Protein AF-A0A2G1X603-F1 (afdb_monomer_lite)

Sequence (268 aa):
LFVGMPLGMAVTIRVGLFPIVVVVGFIPFLQTPVWDAIERAADRLNWLTALARWRARFESLARTALSAGASLPRPAPSERLGDLRGSDLAAGLARGRVLFSTVLPYVFLVLILLSSAASVGYAEVPEPADDALDAAEMDQSWQMFAPDPIRTTRWYVAVGTLEDGTQRDVLRDAAVTFDRPARAETTYPTSRWRKYLKNVYGADNENHRSYLANYLCGNWNRTHETAVENVTVYQAYERTNPYNGSVQAANDFELIEYDCSGAFVQNE

pLDDT: mean 81.24, std 15.16, range [37.12, 98.38]

Secondary structure (DSSP, 8-state):
-TTHHHHHHHHHS--TTHHHHHHHHHGGGS-HHHHHHHHHHHHHTTHHHHHHHHHHHHHHHHHHHHHTS---PPPPP--------TTHHHHHHHHHHHIIIIIHHHHHHHHHHHHHHHHTTS-PPPHHHHHHHHHTT------TT-SS---EEEEEEEEEEETTS-EEETTTTB----SPPS-GGGGSSSHHHHHHHHHHTSTT-HHHHHHHHHHHHHHHHHH-SSPEEEEEEEEEEEEE-TTT--EEEEEEEEEEEEETTS------

Radius of gyration: 29.08 Å; chains: 1; bounding box: 54×48×82 Å

Structure (mmCIF, N/CA/C/O backbone):
data_AF-A0A2G1X603-F1
#
_entry.id   AF-A0A2G1X603-F1
#
loop_
_atom_site.group_PDB
_atom_site.id
_atom_site.type_symbol
_atom_site.label_atom_id
_atom_site.label_alt_id
_atom_site.label_comp_id
_atom_site.label_asym_id
_atom_site.label_entity_id
_atom_site.label_seq_id
_atom_site.pdbx_PDB_ins_code
_atom_site.Cartn_x
_atom_site.Cartn_y
_atom_site.Cartn_z
_atom_site.occupancy
_atom_site.B_iso_or_equiv
_atom_site.auth_seq_id
_atom_site.auth_comp_id
_atom_site.auth_asym_id
_atom_site.auth_atom_id
_atom_site.pdbx_PDB_model_num
ATOM 1 N N . LEU A 1 1 ? 11.016 -17.210 -26.498 1.00 57.50 1 LEU A N 1
ATOM 2 C CA . LEU A 1 1 ? 11.449 -16.220 -25.482 1.00 57.50 1 LEU A CA 1
ATOM 3 C C . LEU A 1 1 ? 10.365 -15.187 -25.183 1.00 57.50 1 LEU A C 1
ATOM 5 O O . LEU A 1 1 ? 9.935 -15.121 -24.043 1.00 57.50 1 LEU A O 1
ATOM 9 N N . PHE A 1 2 ? 9.861 -14.481 -26.200 1.00 69.06 2 PHE A N 1
ATOM 10 C CA . PHE A 1 2 ? 8.920 -13.359 -26.063 1.00 69.06 2 PHE A CA 1
ATOM 11 C C . PHE A 1 2 ? 7.632 -13.639 -25.262 1.00 69.06 2 PHE A C 1
ATOM 13 O O . PHE A 1 2 ? 7.298 -12.878 -24.368 1.00 69.06 2 PHE A O 1
ATOM 20 N N . VAL A 1 3 ? 6.949 -14.763 -25.513 1.00 75.50 3 VAL A N 1
ATOM 21 C CA . VAL A 1 3 ? 5.777 -15.193 -24.716 1.00 75.50 3 VAL A CA 1
ATOM 22 C C . VAL A 1 3 ? 6.187 -16.088 -23.539 1.00 75.50 3 VAL A C 1
ATOM 24 O O . VAL A 1 3 ? 5.553 -16.092 -22.489 1.00 75.50 3 VAL A O 1
ATOM 27 N N . GLY A 1 4 ? 7.291 -16.823 -23.691 1.00 79.81 4 GLY A N 1
ATOM 28 C CA . GLY A 1 4 ? 7.768 -17.779 -22.690 1.00 79.81 4 GLY A CA 1
ATOM 29 C C . GLY A 1 4 ? 8.168 -17.131 -21.364 1.00 79.81 4 GLY A C 1
ATOM 30 O O . GLY A 1 4 ? 7.866 -17.692 -20.319 1.00 79.81 4 GLY A O 1
ATOM 31 N N . MET A 1 5 ? 8.795 -15.950 -21.387 1.00 84.94 5 MET A N 1
ATOM 32 C CA . MET A 1 5 ? 9.180 -15.240 -20.161 1.00 84.94 5 MET A CA 1
ATOM 33 C C . MET A 1 5 ? 7.961 -14.691 -19.391 1.00 84.94 5 MET A C 1
ATOM 35 O O . MET A 1 5 ? 7.843 -15.018 -18.209 1.00 84.94 5 MET A O 1
ATOM 39 N N . PRO A 1 6 ? 6.995 -13.987 -20.018 1.00 81.69 6 PRO A N 1
ATOM 40 C CA . PRO A 1 6 ? 5.740 -13.617 -19.358 1.00 81.69 6 PRO A CA 1
ATOM 41 C C . PRO A 1 6 ? 4.935 -14.818 -18.848 1.00 81.69 6 PRO A C 1
ATOM 43 O O . PRO A 1 6 ? 4.418 -14.781 -17.736 1.00 81.69 6 PRO A O 1
ATOM 46 N N . LEU A 1 7 ? 4.846 -15.912 -19.613 1.00 82.31 7 LEU A N 1
ATOM 47 C CA . LEU A 1 7 ? 4.155 -17.120 -19.147 1.00 82.31 7 LEU A CA 1
ATOM 48 C C . LEU A 1 7 ? 4.891 -17.794 -17.984 1.00 82.31 7 LEU A C 1
ATOM 50 O O . LEU A 1 7 ? 4.250 -18.225 -17.032 1.00 82.31 7 LEU A O 1
ATOM 54 N N . GLY A 1 8 ? 6.225 -17.834 -18.018 1.00 84.88 8 GLY A N 1
ATOM 55 C CA . GLY A 1 8 ? 7.037 -18.292 -16.892 1.00 84.88 8 GLY A CA 1
ATOM 56 C C . GLY A 1 8 ? 6.773 -17.454 -15.644 1.00 84.88 8 GLY A C 1
ATOM 57 O O . GLY A 1 8 ? 6.482 -18.008 -14.589 1.00 84.88 8 GLY A O 1
ATOM 58 N N . MET A 1 9 ? 6.761 -16.127 -15.787 1.00 84.31 9 MET A N 1
ATOM 59 C CA . MET A 1 9 ? 6.390 -15.191 -14.725 1.00 84.31 9 MET A CA 1
ATOM 60 C C . MET A 1 9 ? 4.964 -15.426 -14.218 1.00 84.31 9 MET A C 1
ATOM 62 O O . MET A 1 9 ? 4.749 -15.355 -13.017 1.00 84.31 9 MET A O 1
ATOM 66 N N . ALA A 1 10 ? 4.000 -15.745 -15.085 1.00 84.69 10 ALA A N 1
ATOM 67 C CA . ALA A 1 10 ? 2.631 -16.058 -14.669 1.00 84.69 10 ALA A CA 1
ATOM 68 C C . ALA A 1 10 ? 2.551 -17.317 -13.790 1.00 84.69 10 ALA A C 1
ATOM 70 O O . ALA A 1 10 ? 1.698 -17.398 -12.907 1.00 84.69 10 ALA A O 1
ATOM 71 N N . VAL A 1 11 ? 3.434 -18.291 -14.030 1.00 86.25 11 VAL A N 1
ATOM 72 C CA . VAL A 1 11 ? 3.502 -19.541 -13.262 1.00 86.25 11 VAL A CA 1
ATOM 73 C C . VAL A 1 11 ? 4.269 -19.358 -11.950 1.00 86.25 11 VAL A C 1
ATOM 75 O O . VAL A 1 11 ? 3.900 -19.960 -10.945 1.00 86.25 11 VAL A O 1
ATOM 78 N N . THR A 1 12 ? 5.319 -18.534 -11.933 1.00 86.81 12 THR A N 1
ATOM 79 C CA . THR A 1 12 ? 6.225 -18.411 -10.777 1.00 86.81 12 THR A CA 1
ATOM 80 C C . THR A 1 12 ? 5.927 -17.216 -9.874 1.00 86.81 12 THR A C 1
ATOM 82 O O . THR A 1 12 ? 6.196 -17.282 -8.676 1.00 86.81 12 THR A O 1
ATOM 85 N N . ILE A 1 13 ? 5.353 -16.134 -10.407 1.00 83.50 13 ILE A N 1
ATOM 86 C CA . ILE A 1 13 ? 5.086 -14.887 -9.684 1.00 83.50 13 ILE A CA 1
ATOM 87 C C . ILE A 1 13 ? 3.604 -14.523 -9.797 1.00 83.50 13 ILE A C 1
ATOM 89 O O . ILE A 1 13 ? 3.029 -14.378 -10.875 1.00 83.50 13 ILE A O 1
ATOM 93 N N . ARG A 1 14 ? 2.964 -14.289 -8.650 1.00 73.38 14 ARG A N 1
ATOM 94 C CA . ARG A 1 14 ? 1.534 -13.967 -8.579 1.00 73.38 14 ARG A CA 1
ATOM 95 C C . ARG A 1 14 ? 1.266 -12.484 -8.870 1.00 73.38 14 ARG A C 1
ATOM 97 O O . ARG A 1 14 ? 0.887 -11.727 -7.984 1.00 73.38 14 ARG A O 1
ATOM 104 N N . VAL A 1 15 ? 1.449 -12.071 -10.126 1.00 76.19 15 VAL A N 1
ATOM 105 C CA . VAL A 1 15 ? 1.244 -10.674 -10.589 1.00 76.19 15 VAL A CA 1
ATOM 106 C C . VAL A 1 15 ? -0.146 -10.463 -11.218 1.00 76.19 15 VAL A C 1
ATOM 108 O O . VAL A 1 15 ? -0.441 -9.435 -11.824 1.00 76.19 15 VAL A O 1
ATOM 111 N N . GLY A 1 16 ? -1.051 -11.432 -11.051 1.00 81.69 16 GLY A N 1
ATOM 112 C CA . GLY A 1 16 ? -2.422 -11.355 -11.555 1.00 81.69 16 GLY A CA 1
ATOM 113 C C . GLY A 1 16 ? -2.481 -11.386 -13.083 1.00 81.69 16 GLY A C 1
ATOM 114 O O . GLY A 1 16 ? -1.810 -12.194 -13.717 1.00 81.69 16 GLY A O 1
ATOM 115 N N . LEU A 1 17 ? -3.294 -10.510 -13.680 1.00 84.88 17 LEU A N 1
ATOM 116 C CA . LEU A 1 17 ? -3.514 -10.471 -15.132 1.00 84.88 17 LEU A CA 1
ATOM 117 C C . LEU A 1 17 ? -2.349 -9.860 -15.920 1.00 84.88 17 LEU A C 1
ATOM 119 O O . LEU A 1 17 ? -2.340 -9.961 -17.145 1.00 84.88 17 LEU A O 1
ATOM 123 N N . PHE A 1 18 ? -1.375 -9.246 -15.244 1.00 86.75 18 PHE A N 1
ATOM 124 C CA . PHE A 1 18 ? -0.295 -8.505 -15.893 1.00 86.75 18 PHE A CA 1
ATOM 125 C C . PHE A 1 18 ? 0.421 -9.303 -16.998 1.00 86.75 18 PHE A C 1
ATOM 127 O O . PHE A 1 18 ? 0.463 -8.806 -18.123 1.00 86.75 18 PHE A O 1
ATOM 134 N N . PRO A 1 19 ? 0.901 -10.545 -16.779 1.00 86.69 19 PRO A N 1
ATOM 135 C CA . PRO A 1 19 ? 1.635 -11.248 -17.827 1.00 86.69 19 PRO A CA 1
ATOM 136 C C . PRO A 1 19 ? 0.768 -11.588 -19.046 1.00 86.69 19 PRO A C 1
ATOM 138 O O . PRO A 1 19 ? 1.260 -11.589 -20.170 1.00 86.69 19 PRO A O 1
ATOM 141 N N . ILE A 1 20 ? -0.531 -11.831 -18.841 1.00 86.00 20 ILE A N 1
ATOM 142 C CA . ILE A 1 20 ? -1.483 -12.095 -19.929 1.00 86.00 20 ILE A CA 1
ATOM 143 C C . ILE A 1 20 ? -1.696 -10.823 -20.749 1.00 86.00 20 ILE A C 1
ATOM 145 O O . ILE A 1 20 ? -1.634 -10.868 -21.975 1.00 86.00 20 ILE A O 1
ATOM 149 N N . VAL A 1 21 ? -1.908 -9.688 -20.076 1.00 87.75 21 VAL A N 1
ATOM 150 C CA . VAL A 1 21 ? -2.067 -8.382 -20.729 1.00 87.75 21 VAL A CA 1
ATOM 151 C C . VAL A 1 21 ? -0.828 -8.039 -21.551 1.00 87.75 21 VAL A C 1
ATOM 153 O O . VAL A 1 21 ? -0.969 -7.617 -22.693 1.00 87.75 21 VAL A O 1
ATOM 156 N N . VAL A 1 22 ? 0.369 -8.289 -21.015 1.00 88.12 22 VAL A N 1
ATOM 157 C CA . VAL A 1 22 ? 1.637 -8.097 -21.731 1.00 88.12 22 VAL A CA 1
ATOM 158 C C . VAL A 1 22 ? 1.694 -8.963 -22.988 1.00 88.12 22 VAL A C 1
ATOM 160 O O . VAL A 1 22 ? 1.945 -8.443 -24.071 1.00 88.12 22 VAL A O 1
ATOM 163 N N . VAL A 1 23 ? 1.404 -10.265 -22.881 1.00 88.19 23 VAL A N 1
ATOM 164 C CA . VAL A 1 23 ? 1.386 -11.168 -24.045 1.00 88.19 23 VAL A CA 1
ATOM 165 C C . VAL A 1 23 ? 0.405 -10.672 -25.103 1.00 88.19 23 VAL A C 1
ATOM 167 O O . VAL A 1 23 ? 0.787 -10.555 -26.262 1.00 88.19 23 VAL A O 1
ATOM 170 N N . VAL A 1 24 ? -0.829 -10.336 -24.715 1.00 89.00 24 VAL A N 1
ATOM 171 C CA . VAL A 1 24 ? -1.867 -9.864 -25.644 1.00 89.00 24 VAL A CA 1
ATOM 172 C C . VAL A 1 24 ? -1.488 -8.532 -26.286 1.00 89.00 24 VAL A C 1
ATOM 174 O O . VAL A 1 24 ? -1.605 -8.392 -27.500 1.00 89.00 24 VAL A O 1
ATOM 177 N N . GLY A 1 25 ? -0.999 -7.573 -25.499 1.00 86.50 25 GLY A N 1
ATOM 178 C CA . GLY A 1 25 ? -0.571 -6.261 -25.987 1.00 86.50 25 GLY A CA 1
ATOM 179 C C . GLY A 1 25 ? 0.589 -6.345 -26.974 1.00 86.50 25 GLY A C 1
ATOM 180 O O . GLY A 1 25 ? 0.718 -5.495 -27.849 1.00 86.50 25 GLY A O 1
ATOM 181 N N . PHE A 1 26 ? 1.389 -7.405 -26.887 1.00 86.00 26 PHE A N 1
ATOM 182 C CA . PHE A 1 26 ? 2.509 -7.640 -27.780 1.00 86.00 26 PHE A CA 1
ATOM 183 C C . PHE A 1 26 ? 2.178 -8.441 -29.045 1.00 86.00 26 PHE A C 1
ATOM 185 O O . PHE A 1 26 ? 2.963 -8.407 -29.994 1.00 86.00 26 PHE A O 1
ATOM 192 N N . ILE A 1 27 ? 1.031 -9.127 -29.104 1.00 86.19 27 ILE A N 1
ATOM 193 C CA . ILE A 1 27 ? 0.599 -9.873 -30.297 1.00 86.19 27 ILE A CA 1
ATOM 194 C C . ILE A 1 27 ? 0.651 -9.004 -31.571 1.00 86.19 27 ILE A C 1
ATOM 196 O O . ILE A 1 27 ? 1.251 -9.456 -32.545 1.00 86.19 27 ILE A O 1
ATOM 200 N N . PRO A 1 28 ? 0.124 -7.759 -31.599 1.00 85.19 28 PRO A N 1
ATOM 201 C CA . PRO A 1 28 ? 0.147 -6.919 -32.801 1.00 85.19 28 PRO A CA 1
ATOM 202 C C . PRO A 1 28 ? 1.553 -6.572 -33.309 1.00 85.19 28 PRO A C 1
ATOM 204 O O . PRO A 1 28 ? 1.713 -6.249 -34.480 1.00 85.19 28 PRO A O 1
ATOM 207 N N . PHE A 1 29 ? 2.568 -6.646 -32.445 1.00 85.25 29 PHE A N 1
ATOM 208 C CA . PHE A 1 29 ? 3.957 -6.316 -32.775 1.00 85.25 29 PHE A CA 1
ATOM 209 C C . PHE A 1 29 ? 4.754 -7.521 -33.295 1.00 85.25 29 PHE A C 1
ATOM 211 O O . PHE A 1 29 ? 5.943 -7.398 -33.608 1.00 85.25 29 PHE A O 1
ATOM 218 N N . LEU A 1 30 ? 4.122 -8.695 -33.401 1.00 84.12 30 LEU A N 1
ATOM 219 C CA . LEU A 1 30 ? 4.727 -9.851 -34.052 1.00 84.12 30 LEU A CA 1
ATOM 220 C C . LEU A 1 30 ? 4.955 -9.556 -35.542 1.00 84.12 30 LEU A C 1
ATOM 222 O O . LEU A 1 30 ? 4.099 -9.003 -36.227 1.00 84.12 30 LEU A O 1
ATOM 226 N N . GLN A 1 31 ? 6.132 -9.936 -36.038 1.00 86.50 31 GLN A N 1
ATOM 227 C CA . GLN A 1 31 ? 6.552 -9.702 -37.422 1.00 86.50 31 GLN A CA 1
ATOM 228 C C . GLN A 1 31 ? 5.718 -10.532 -38.417 1.00 86.50 31 GLN A C 1
ATOM 230 O O . GLN A 1 31 ? 5.280 -11.636 -38.088 1.00 86.50 31 GLN A O 1
ATOM 235 N N . THR A 1 32 ? 5.576 -10.055 -39.660 1.00 87.31 32 THR A N 1
ATOM 236 C CA . THR A 1 32 ? 4.804 -10.705 -40.744 1.00 87.31 32 THR A CA 1
ATOM 237 C C . THR A 1 32 ? 5.067 -12.210 -40.909 1.00 87.31 32 THR A C 1
ATOM 239 O O . THR A 1 32 ? 4.096 -12.962 -40.951 1.00 87.31 32 THR A O 1
ATOM 242 N N . PRO A 1 33 ? 6.322 -12.715 -40.870 1.00 86.75 33 PRO A N 1
ATOM 243 C CA . PRO A 1 33 ? 6.581 -14.150 -41.034 1.00 86.75 33 PRO A CA 1
ATOM 244 C C . PRO A 1 33 ? 5.921 -15.035 -39.966 1.00 86.75 33 PRO A C 1
ATOM 246 O O . PRO A 1 33 ? 5.640 -16.208 -40.218 1.00 86.75 33 PRO A O 1
ATOM 249 N N . VAL A 1 34 ? 5.692 -14.491 -38.765 1.00 85.50 34 VAL A N 1
ATOM 250 C CA . VAL A 1 34 ? 5.005 -15.194 -37.672 1.00 85.50 34 VAL A CA 1
ATOM 251 C C . VAL A 1 34 ? 3.523 -15.335 -37.998 1.00 85.50 34 VAL A C 1
ATOM 253 O O . VAL A 1 34 ? 2.969 -16.424 -37.857 1.00 85.50 34 VAL A O 1
ATOM 256 N N . TRP A 1 35 ? 2.897 -14.264 -38.483 1.00 86.06 35 TRP A N 1
ATOM 257 C CA . TRP A 1 35 ? 1.500 -14.268 -38.906 1.00 86.06 35 TRP A CA 1
ATOM 258 C C . TRP A 1 35 ? 1.264 -15.205 -40.091 1.00 86.06 35 TRP A C 1
ATOM 260 O O . TRP A 1 35 ? 0.357 -16.031 -40.024 1.00 86.06 35 TRP A O 1
ATOM 270 N N . ASP A 1 36 ? 2.153 -15.194 -41.085 1.00 85.56 36 ASP A N 1
ATOM 271 C CA . ASP A 1 36 ? 2.077 -16.100 -42.237 1.00 85.56 36 ASP A CA 1
ATOM 272 C C . ASP A 1 36 ? 2.206 -17.575 -41.820 1.00 85.56 36 ASP A C 1
ATOM 274 O O . ASP A 1 36 ? 1.640 -18.476 -42.440 1.00 85.56 36 ASP A O 1
ATOM 278 N N . ALA A 1 37 ? 3.010 -17.865 -40.791 1.00 84.94 37 ALA A N 1
ATOM 279 C CA . ALA A 1 37 ? 3.146 -19.215 -40.248 1.00 84.94 37 ALA A CA 1
ATOM 280 C C . ALA A 1 37 ? 1.892 -19.651 -39.477 1.00 84.94 37 ALA A C 1
ATOM 282 O O . ALA A 1 37 ? 1.484 -20.809 -39.586 1.00 84.94 37 ALA A O 1
ATOM 283 N N . ILE A 1 38 ? 1.277 -18.732 -38.727 1.00 83.88 38 ILE A N 1
ATOM 284 C CA . ILE A 1 38 ? 0.013 -18.964 -38.017 1.00 83.88 38 ILE A CA 1
ATOM 285 C C . ILE A 1 38 ? -1.119 -19.216 -39.014 1.00 83.88 38 ILE A C 1
ATOM 287 O O . ILE A 1 38 ? -1.881 -20.156 -38.812 1.00 83.88 38 ILE A O 1
ATOM 291 N N . GLU A 1 39 ? -1.203 -18.443 -40.097 1.00 83.88 39 GLU A N 1
ATOM 292 C CA . GLU A 1 39 ? -2.203 -18.623 -41.155 1.00 83.88 39 GLU A CA 1
ATOM 293 C C . GLU A 1 39 ? -2.080 -20.013 -41.792 1.00 83.88 39 GLU A C 1
ATOM 295 O O . GLU A 1 39 ? -3.026 -20.799 -41.759 1.00 83.88 39 GLU A O 1
ATOM 300 N N . ARG A 1 40 ? -0.862 -20.399 -42.195 1.00 82.50 40 ARG A N 1
ATOM 301 C CA . ARG A 1 40 ? -0.577 -21.741 -42.734 1.00 82.50 40 ARG A CA 1
ATOM 302 C C . ARG A 1 40 ? -0.894 -22.875 -41.756 1.00 82.50 40 ARG A C 1
ATOM 304 O O . ARG A 1 40 ? -1.269 -23.970 -42.177 1.00 82.50 40 ARG A O 1
ATOM 311 N N . ALA A 1 41 ? -0.701 -22.665 -40.456 1.00 81.75 41 ALA A N 1
ATOM 312 C CA . ALA A 1 41 ? -1.065 -23.647 -39.438 1.00 81.75 41 ALA A CA 1
ATOM 313 C C . ALA A 1 41 ? -2.588 -23.710 -39.232 1.00 81.75 41 ALA A C 1
ATOM 315 O O . ALA A 1 41 ? -3.146 -24.801 -39.122 1.00 81.75 41 ALA A O 1
ATOM 316 N N . ALA A 1 42 ? -3.264 -22.561 -39.225 1.00 81.12 42 ALA A N 1
ATOM 317 C CA . ALA A 1 42 ? -4.712 -22.457 -39.096 1.00 81.12 42 ALA A CA 1
ATOM 318 C C . ALA A 1 42 ? -5.445 -23.093 -40.287 1.00 81.12 42 ALA A C 1
ATOM 320 O O . ALA A 1 42 ? -6.455 -23.763 -40.072 1.00 81.12 42 ALA A O 1
ATOM 321 N N . ASP A 1 43 ? -4.906 -22.959 -41.501 1.00 79.38 43 ASP A N 1
ATOM 322 C CA . ASP A 1 43 ? -5.364 -23.665 -42.703 1.00 79.38 43 ASP A CA 1
ATOM 323 C C . ASP A 1 43 ? -5.291 -25.185 -42.528 1.00 79.38 43 ASP A C 1
ATOM 325 O O . ASP A 1 43 ? -6.268 -25.901 -42.745 1.00 79.38 43 ASP A O 1
ATOM 329 N N . ARG A 1 44 ? -4.143 -25.692 -42.060 1.00 76.19 44 ARG A N 1
ATOM 330 C CA . ARG A 1 44 ? -3.925 -27.134 -41.846 1.00 76.19 44 ARG A CA 1
ATOM 331 C C . ARG A 1 44 ? -4.831 -27.729 -40.771 1.00 76.19 44 ARG A C 1
ATOM 333 O O . ARG A 1 44 ? -5.191 -28.898 -40.858 1.00 76.19 44 ARG A O 1
ATOM 340 N N . LEU A 1 45 ? -5.179 -26.941 -39.758 1.00 75.69 45 LEU A N 1
ATOM 341 C CA . LEU A 1 45 ? -6.037 -27.343 -38.638 1.00 75.69 45 LEU A CA 1
ATOM 342 C C . LEU A 1 45 ? -7.522 -26.991 -38.855 1.00 75.69 45 LEU A C 1
ATOM 344 O O . LEU A 1 45 ? -8.330 -27.190 -37.949 1.00 75.69 45 LEU A O 1
ATOM 348 N N . ASN A 1 46 ? -7.901 -26.478 -40.035 1.00 72.00 46 ASN A N 1
ATOM 349 C CA . ASN A 1 46 ? -9.260 -26.025 -40.372 1.00 72.00 46 ASN A CA 1
ATOM 350 C C . ASN A 1 46 ? -9.822 -24.940 -39.418 1.00 72.00 46 ASN A C 1
ATOM 352 O O . ASN A 1 46 ? -11.036 -24.732 -39.297 1.00 72.00 46 ASN A O 1
ATOM 356 N N . TRP A 1 47 ? -8.928 -24.225 -38.729 1.00 67.56 47 TRP A N 1
ATOM 357 C CA . TRP A 1 47 ? -9.236 -23.309 -37.629 1.00 67.56 47 TRP A CA 1
ATOM 358 C C . TRP A 1 47 ? -9.876 -22.003 -38.114 1.00 67.56 47 TRP A C 1
ATOM 360 O O . TRP A 1 47 ? -10.630 -21.359 -37.379 1.00 67.56 47 TRP A O 1
ATOM 370 N N . LEU A 1 48 ? -9.640 -21.647 -39.380 1.00 63.12 48 LEU A N 1
ATOM 371 C CA . LEU A 1 48 ? -10.179 -20.448 -40.020 1.00 63.12 48 LEU A CA 1
ATOM 372 C C . LEU A 1 48 ? -11.711 -20.426 -40.057 1.00 63.12 48 LEU A C 1
ATOM 374 O O . LEU A 1 48 ? -12.311 -19.368 -39.894 1.00 63.12 48 LEU A O 1
ATOM 378 N N . THR A 1 49 ? -12.371 -21.584 -40.163 1.00 65.06 49 THR A N 1
ATOM 379 C CA . THR A 1 49 ? -13.844 -21.665 -40.113 1.00 65.06 49 THR A CA 1
ATOM 380 C C . THR A 1 49 ? -14.404 -21.389 -38.711 1.00 65.06 49 THR A C 1
ATOM 382 O O . THR A 1 49 ? -15.495 -20.836 -38.555 1.00 65.06 49 THR A O 1
ATOM 385 N N . ALA A 1 50 ? -13.671 -21.754 -37.656 1.00 64.81 50 ALA A N 1
ATOM 386 C CA . ALA A 1 50 ? -14.042 -21.455 -36.275 1.00 64.81 50 ALA A CA 1
ATOM 387 C C . ALA A 1 50 ? -13.776 -19.982 -35.931 1.00 64.81 50 ALA A C 1
ATOM 389 O O . ALA A 1 50 ? -14.622 -19.337 -35.308 1.00 64.81 50 ALA A O 1
ATOM 390 N N . LEU A 1 51 ? -12.653 -19.437 -36.406 1.00 67.00 51 LEU A N 1
ATOM 391 C CA . LEU A 1 51 ? -12.305 -18.021 -36.287 1.00 67.00 51 LEU A CA 1
ATOM 392 C C . LEU A 1 51 ? -13.276 -17.120 -37.057 1.00 67.00 51 LEU A C 1
ATOM 394 O O . LEU A 1 51 ? -13.709 -16.112 -36.510 1.00 67.00 51 LEU A O 1
ATOM 398 N N . ALA A 1 52 ? -13.702 -17.503 -38.264 1.00 68.31 52 ALA A N 1
ATOM 399 C CA . ALA A 1 52 ? -14.710 -16.771 -39.033 1.00 68.31 52 ALA A CA 1
ATOM 400 C C . ALA A 1 52 ? -16.055 -16.690 -38.289 1.00 68.31 52 ALA A C 1
ATOM 402 O O . ALA A 1 52 ? -16.672 -15.627 -38.220 1.00 68.31 52 ALA A O 1
ATOM 403 N N . ARG A 1 53 ? -16.477 -17.790 -37.647 1.00 69.94 53 ARG A N 1
ATOM 404 C CA . ARG A 1 53 ? -17.678 -17.812 -36.795 1.00 69.94 53 ARG A CA 1
ATOM 405 C C . ARG A 1 53 ? -17.529 -16.920 -35.563 1.00 69.94 53 ARG A C 1
ATOM 407 O O . ARG A 1 53 ? -18.462 -16.202 -35.214 1.00 69.94 53 ARG A O 1
ATOM 414 N N . TRP A 1 54 ? -16.369 -16.939 -34.909 1.00 67.75 54 TRP A N 1
ATOM 415 C CA . TRP A 1 54 ? -16.090 -16.080 -33.754 1.00 67.75 54 TRP A CA 1
ATOM 416 C C . TRP A 1 54 ? -16.023 -14.597 -34.126 1.00 67.75 54 TRP A C 1
ATOM 418 O O . TRP A 1 54 ? -16.600 -13.765 -33.428 1.00 67.75 54 TRP A O 1
ATOM 428 N N . ARG A 1 55 ? -15.394 -14.271 -35.256 1.00 72.81 55 ARG A N 1
ATOM 429 C CA . ARG A 1 55 ? -15.323 -12.915 -35.799 1.00 72.81 55 ARG A CA 1
ATOM 430 C C . ARG A 1 55 ? -16.710 -12.373 -36.127 1.00 72.81 55 ARG A C 1
ATOM 432 O O . ARG A 1 55 ? -17.031 -11.273 -35.697 1.00 72.81 55 ARG A O 1
ATOM 439 N N . ALA A 1 56 ? -17.566 -13.168 -36.771 1.00 73.25 56 ALA A N 1
ATOM 440 C CA . ALA A 1 56 ? -18.949 -12.777 -37.046 1.00 73.25 56 ALA A CA 1
ATOM 441 C C . ALA A 1 56 ? -19.745 -12.476 -35.759 1.00 73.25 56 ALA A C 1
ATOM 443 O O . ALA A 1 56 ? -20.526 -11.523 -35.718 1.00 73.25 56 ALA A O 1
ATOM 444 N N . ARG A 1 57 ? -19.515 -13.241 -34.679 1.00 73.25 57 ARG A N 1
ATOM 445 C CA . ARG A 1 57 ? -20.135 -12.999 -33.361 1.00 73.25 57 ARG A CA 1
ATOM 446 C C . ARG A 1 57 ? -19.606 -11.732 -32.688 1.00 73.25 57 ARG A C 1
ATOM 448 O O . ARG A 1 57 ? -20.394 -10.971 -32.134 1.00 73.25 57 ARG A O 1
ATOM 455 N N . PHE A 1 58 ? -18.302 -11.476 -32.761 1.00 72.12 58 PHE A N 1
ATOM 456 C CA . PHE A 1 58 ? -17.709 -10.257 -32.212 1.00 72.12 58 PHE A CA 1
ATOM 457 C C . PHE A 1 58 ? -18.089 -9.007 -32.999 1.00 72.12 58 PHE A C 1
ATOM 459 O O . PHE A 1 58 ? -18.401 -7.993 -32.391 1.00 72.12 58 PHE A O 1
ATOM 466 N N . GLU A 1 59 ? -18.129 -9.066 -34.328 1.00 73.88 59 GLU A N 1
ATOM 467 C CA . GLU A 1 59 ? -18.588 -7.955 -35.168 1.00 73.88 59 GLU A CA 1
ATOM 468 C C . GLU A 1 59 ? -20.079 -7.662 -34.962 1.00 73.88 59 GLU A C 1
ATOM 470 O O . GLU A 1 59 ? -20.511 -6.521 -35.110 1.00 73.88 59 GLU A O 1
ATOM 475 N N . SER A 1 60 ? -20.879 -8.674 -34.618 1.00 69.50 60 SER A N 1
ATOM 476 C CA . SER A 1 60 ? -22.259 -8.493 -34.161 1.00 69.50 60 SER A CA 1
ATOM 477 C C . SER A 1 60 ? -22.298 -7.732 -32.832 1.00 69.50 60 SER A C 1
ATOM 479 O O . SER A 1 60 ? -22.945 -6.693 -32.766 1.00 69.50 60 SER A O 1
ATOM 481 N N . LEU A 1 61 ? -21.562 -8.183 -31.812 1.00 65.62 61 LEU A N 1
ATOM 482 C CA . LEU A 1 61 ? -21.531 -7.549 -30.487 1.00 65.62 61 LEU A CA 1
ATOM 483 C C . LEU A 1 61 ? -20.934 -6.135 -30.510 1.00 65.62 61 LEU A C 1
ATOM 485 O O . LEU A 1 61 ? -21.461 -5.231 -29.866 1.00 65.62 61 LEU A O 1
ATOM 489 N N . ALA A 1 62 ? -19.866 -5.927 -31.278 1.00 63.97 62 ALA A N 1
ATOM 490 C CA . ALA A 1 62 ? -19.217 -4.634 -31.441 1.00 63.97 62 ALA A CA 1
ATOM 491 C C . ALA A 1 62 ? -20.118 -3.648 -32.185 1.00 63.97 62 ALA A C 1
ATOM 493 O O . ALA A 1 62 ? -20.166 -2.489 -31.797 1.00 63.97 62 ALA A O 1
ATOM 494 N N . ARG A 1 63 ? -20.878 -4.085 -33.202 1.00 63.19 63 ARG A N 1
ATOM 495 C CA . ARG A 1 63 ? -21.880 -3.227 -33.854 1.00 63.19 63 ARG A CA 1
ATOM 496 C C . ARG A 1 63 ? -22.981 -2.810 -32.886 1.00 63.19 63 ARG A C 1
ATOM 498 O O . ARG A 1 63 ? -23.329 -1.637 -32.893 1.00 63.19 63 ARG A O 1
ATOM 505 N N . THR A 1 64 ? -23.453 -3.711 -32.023 1.00 62.56 64 THR A N 1
ATOM 506 C CA . THR A 1 64 ? -24.451 -3.390 -30.987 1.00 62.56 64 THR A CA 1
ATOM 507 C C . THR A 1 64 ? -23.901 -2.424 -29.927 1.00 62.56 64 THR A C 1
ATOM 509 O O . THR A 1 64 ? -24.597 -1.504 -29.502 1.00 62.56 64 THR A O 1
ATOM 512 N N . ALA A 1 65 ? -22.636 -2.587 -29.524 1.00 57.06 65 ALA A N 1
ATOM 513 C CA . ALA A 1 65 ? -21.975 -1.709 -28.556 1.00 57.06 65 ALA A CA 1
ATOM 514 C C . ALA A 1 65 ? -21.603 -0.335 -29.149 1.00 57.06 65 ALA A C 1
ATOM 516 O O . ALA A 1 65 ? -21.787 0.690 -28.501 1.00 57.06 65 ALA A O 1
ATOM 517 N N . LEU A 1 66 ? -21.136 -0.289 -30.400 1.00 55.91 66 LEU A N 1
ATOM 518 C CA . LEU A 1 66 ? -20.796 0.948 -31.113 1.00 55.91 66 LEU A CA 1
ATOM 519 C C . LEU A 1 66 ? -22.042 1.722 -31.560 1.00 55.91 66 LEU A C 1
ATOM 521 O O . LEU A 1 66 ? -21.994 2.947 -31.607 1.00 55.91 66 LEU A O 1
ATOM 525 N N . SER A 1 67 ? -23.174 1.053 -31.818 1.00 55.72 67 SER A N 1
ATOM 526 C CA . SER A 1 67 ? -24.459 1.738 -32.031 1.00 55.72 67 SER A CA 1
ATOM 527 C C . SER A 1 67 ? -24.981 2.436 -30.773 1.00 55.72 67 SER A C 1
ATOM 529 O O . SER A 1 67 ? -25.766 3.369 -30.893 1.00 55.72 67 SER A O 1
ATOM 531 N N . ALA A 1 68 ? -24.519 2.032 -29.583 1.00 52.19 68 ALA A N 1
ATOM 532 C CA . ALA A 1 68 ? -24.809 2.726 -28.329 1.00 52.19 68 ALA A CA 1
ATOM 533 C C . ALA A 1 68 ? -23.857 3.912 -28.052 1.00 52.19 68 ALA A C 1
ATOM 535 O O . ALA A 1 68 ? -24.099 4.674 -27.123 1.00 52.19 68 ALA A O 1
ATOM 536 N N . GLY A 1 69 ? -22.793 4.090 -28.850 1.00 52.81 69 GLY A N 1
ATOM 537 C CA . GLY A 1 69 ? -21.747 5.101 -28.630 1.00 52.81 69 GLY A CA 1
ATOM 538 C C . GLY A 1 69 ? -21.379 5.932 -29.865 1.00 52.81 69 GLY A C 1
ATOM 539 O O . GLY A 1 69 ? -20.266 6.449 -29.945 1.00 52.81 69 GLY A O 1
ATOM 540 N N . ALA A 1 70 ? -22.263 6.038 -30.860 1.00 44.50 70 ALA A N 1
ATOM 541 C CA . ALA A 1 70 ? -21.949 6.674 -32.138 1.00 44.50 70 ALA A CA 1
ATOM 542 C C . ALA A 1 70 ? -21.926 8.215 -32.064 1.00 44.50 70 ALA A C 1
ATOM 544 O O . ALA A 1 70 ? -22.863 8.885 -32.485 1.00 44.50 70 ALA A O 1
ATOM 545 N N . SER A 1 71 ? -20.803 8.775 -31.610 1.00 46.25 71 SER A N 1
ATOM 546 C CA . SER A 1 71 ? -20.376 10.138 -31.952 1.00 46.25 71 SER A CA 1
ATOM 547 C C . SER A 1 71 ? -18.856 10.285 -31.818 1.00 46.25 71 SER A C 1
ATOM 549 O O . SER A 1 71 ? -18.362 10.907 -30.883 1.00 46.25 71 SER A O 1
ATOM 551 N N . LEU A 1 72 ? -18.097 9.713 -32.758 1.00 43.12 72 LEU A N 1
ATOM 552 C CA . LEU A 1 72 ? -16.695 10.087 -32.974 1.00 43.12 72 LEU A CA 1
ATOM 553 C C . LEU A 1 72 ? -16.452 10.337 -34.472 1.00 43.12 72 LEU A C 1
ATOM 555 O O . LEU A 1 72 ? -16.775 9.463 -35.284 1.00 43.12 72 LEU A O 1
ATOM 559 N N . PRO A 1 73 ? -15.905 11.502 -34.872 1.00 41.03 73 PRO A N 1
ATOM 560 C CA . PRO A 1 73 ? -15.624 11.795 -36.272 1.00 41.03 73 PRO A CA 1
ATOM 561 C C . PRO A 1 73 ? -14.413 10.992 -36.762 1.00 41.03 73 PRO A C 1
ATOM 563 O O . PRO A 1 73 ? -13.377 10.940 -36.100 1.00 41.03 73 PRO A O 1
ATOM 566 N N . ARG A 1 74 ? -14.517 10.402 -37.958 1.00 40.50 74 ARG A N 1
ATOM 567 C CA . ARG A 1 74 ? -13.358 9.881 -38.699 1.00 40.50 74 ARG A CA 1
ATOM 568 C C . ARG A 1 74 ? -12.565 11.055 -39.291 1.00 40.50 74 ARG A C 1
ATOM 570 O O . ARG A 1 74 ? -13.180 11.879 -39.968 1.00 40.50 74 ARG A O 1
ATOM 577 N N . PRO A 1 75 ? -11.231 11.115 -39.137 1.00 37.12 75 PRO A N 1
ATOM 578 C CA . PRO A 1 75 ? -10.425 12.042 -39.913 1.00 37.12 75 PRO A CA 1
ATOM 579 C C . PRO A 1 75 ? -10.355 11.568 -41.371 1.00 37.12 75 PRO A C 1
ATOM 581 O O . PRO A 1 75 ? -10.095 10.395 -41.647 1.00 37.12 75 PRO A O 1
ATOM 584 N N . ALA A 1 76 ? -10.628 12.485 -42.298 1.00 38.3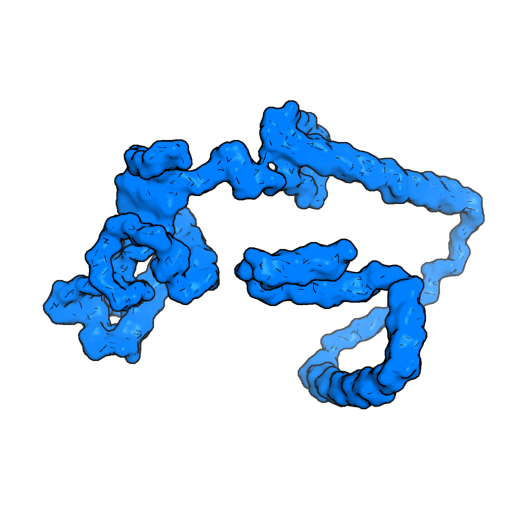4 76 ALA A N 1
ATOM 585 C CA . ALA A 1 76 ? -10.471 12.270 -43.731 1.00 38.34 76 ALA A CA 1
ATOM 586 C C . ALA A 1 76 ? -8.975 12.209 -44.102 1.00 38.34 76 ALA A C 1
ATOM 588 O O . ALA A 1 76 ? -8.173 12.922 -43.494 1.00 38.34 76 ALA A O 1
ATOM 589 N N . PRO A 1 77 ? -8.581 11.393 -45.094 1.00 42.12 77 PRO A N 1
ATOM 590 C CA . PRO A 1 77 ? -7.201 11.345 -45.547 1.00 42.12 77 PRO A CA 1
ATOM 591 C C . PRO A 1 77 ? -6.882 12.631 -46.316 1.00 42.12 77 PRO A C 1
ATOM 593 O O . PRO A 1 77 ? -7.549 12.962 -47.296 1.00 42.12 77 PRO A O 1
ATOM 596 N N . SER A 1 78 ? -5.872 13.374 -45.868 1.00 39.12 78 SER A N 1
ATOM 597 C CA . SER A 1 78 ? -5.365 14.533 -46.593 1.00 39.12 78 SER A CA 1
ATOM 598 C C . SER A 1 78 ? -4.485 14.077 -47.759 1.00 39.12 78 SER A C 1
ATOM 600 O O . SER A 1 78 ? -3.310 13.754 -47.599 1.00 39.12 78 SER A O 1
ATOM 602 N N . GLU A 1 79 ? -5.045 14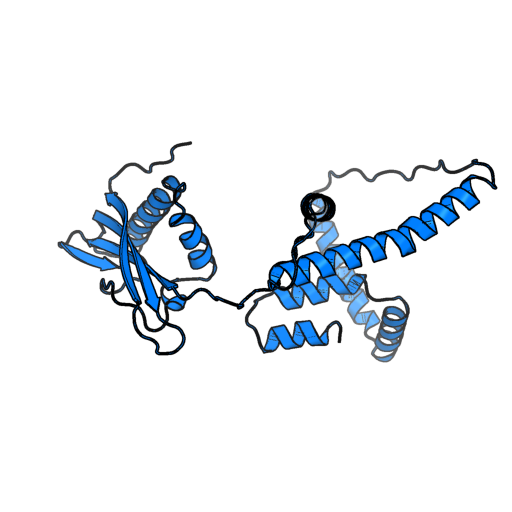.101 -48.967 1.00 42.06 79 GLU A N 1
ATOM 603 C CA . GLU A 1 79 ? -4.263 14.169 -50.201 1.00 42.06 79 GLU A CA 1
ATOM 604 C C . GLU A 1 79 ? -3.560 15.530 -50.268 1.00 42.06 79 GLU A C 1
ATOM 606 O O . GLU A 1 79 ? -4.118 16.491 -50.784 1.00 42.06 79 GLU A O 1
ATOM 611 N N . ARG A 1 80 ? -2.354 15.649 -49.705 1.00 44.84 80 ARG A N 1
ATOM 612 C CA . ARG A 1 80 ? -1.401 16.731 -50.021 1.00 44.84 80 ARG A CA 1
ATOM 613 C C . ARG A 1 80 ? 0.009 16.328 -49.593 1.00 44.84 80 ARG A C 1
ATOM 615 O O . ARG A 1 80 ? 0.522 16.762 -48.571 1.00 44.84 80 ARG A O 1
ATOM 622 N N . LEU A 1 81 ? 0.634 15.489 -50.409 1.00 42.97 81 LEU A N 1
ATOM 623 C CA . LEU A 1 81 ? 2.092 15.351 -50.482 1.00 42.97 81 LEU A CA 1
ATOM 624 C C . LEU A 1 81 ? 2.485 15.086 -51.940 1.00 42.97 81 LEU A C 1
ATOM 626 O O . LEU A 1 81 ? 3.143 14.112 -52.286 1.00 42.97 81 LEU A O 1
ATOM 630 N N . GLY A 1 82 ? 2.004 15.969 -52.811 1.00 47.31 82 GLY A N 1
ATOM 631 C CA . GLY A 1 82 ? 2.549 16.160 -54.142 1.00 47.31 82 GLY A CA 1
ATOM 632 C C . GLY A 1 82 ? 3.412 17.412 -54.111 1.00 47.31 82 GLY A C 1
ATOM 633 O O . GLY A 1 82 ? 2.922 18.476 -53.747 1.00 47.31 82 GLY A O 1
ATOM 634 N N . ASP A 1 83 ? 4.663 17.248 -54.526 1.00 50.34 83 ASP A N 1
ATOM 635 C CA . ASP A 1 83 ? 5.575 18.304 -54.964 1.00 50.34 83 ASP A CA 1
ATOM 636 C C . ASP A 1 83 ? 6.481 18.960 -53.903 1.00 50.34 83 ASP A C 1
ATOM 638 O O . ASP A 1 83 ? 6.300 20.104 -53.495 1.00 50.34 83 ASP A O 1
ATOM 642 N N . LEU A 1 84 ? 7.549 18.246 -53.519 1.00 49.97 84 LEU A N 1
ATOM 643 C CA . LEU A 1 84 ? 8.792 18.883 -53.075 1.00 49.97 84 LEU A CA 1
ATOM 644 C C . LEU A 1 84 ? 10.014 18.190 -53.712 1.00 49.97 84 LEU A C 1
ATOM 646 O O . LEU A 1 84 ? 10.223 16.982 -53.597 1.00 49.97 84 LEU A O 1
ATOM 650 N N . ARG A 1 85 ? 10.824 18.991 -54.412 1.00 50.53 85 ARG A N 1
ATOM 651 C CA . ARG A 1 85 ? 11.998 18.613 -55.215 1.00 50.53 85 ARG A CA 1
ATOM 652 C C . ARG A 1 85 ? 13.088 17.854 -54.423 1.00 50.53 85 ARG A C 1
ATOM 654 O O . ARG A 1 85 ? 13.927 18.448 -53.757 1.00 50.53 85 ARG A O 1
ATOM 661 N N . GLY A 1 86 ? 13.140 16.537 -54.606 1.00 56.03 86 GLY A N 1
ATOM 662 C CA . GLY A 1 86 ? 14.244 15.826 -55.276 1.00 56.03 86 GLY A CA 1
ATOM 663 C C . GLY A 1 86 ? 15.575 15.548 -54.558 1.00 56.03 86 GLY A C 1
ATOM 664 O O . GLY A 1 86 ? 15.918 14.381 -54.397 1.00 56.03 86 GLY A O 1
ATOM 665 N N . SER A 1 87 ? 16.377 16.551 -54.188 1.00 54.19 87 SER A N 1
ATOM 666 C CA . SER A 1 87 ? 17.803 16.318 -53.852 1.00 54.19 87 SER A CA 1
ATOM 667 C C . SER A 1 87 ? 18.213 16.789 -52.456 1.00 54.19 87 SER A C 1
ATOM 669 O O . SER A 1 87 ? 18.860 16.034 -51.728 1.00 54.19 87 SER A O 1
ATOM 671 N N . ASP A 1 88 ? 17.763 17.966 -52.018 1.00 52.66 88 ASP A N 1
ATOM 672 C CA . ASP A 1 88 ? 18.083 18.481 -50.676 1.00 52.66 88 ASP A CA 1
ATOM 673 C C . ASP A 1 88 ? 17.246 17.808 -49.585 1.00 52.66 88 ASP A C 1
ATOM 675 O O . ASP A 1 88 ? 17.739 17.534 -48.489 1.00 52.66 88 ASP A O 1
ATOM 679 N N . LEU A 1 89 ? 16.008 17.428 -49.915 1.00 53.91 89 LEU A N 1
ATOM 680 C CA . LEU A 1 89 ? 15.163 16.603 -49.055 1.00 53.91 89 LEU A CA 1
ATOM 681 C C . LEU A 1 89 ? 15.682 15.176 -48.945 1.00 53.91 89 LEU A C 1
ATOM 683 O O . LEU A 1 89 ? 15.621 14.617 -47.865 1.00 53.91 89 LEU A O 1
ATOM 687 N N . ALA A 1 90 ? 16.243 14.584 -50.001 1.00 53.62 90 ALA A N 1
ATOM 688 C CA . ALA A 1 90 ? 16.800 13.234 -49.926 1.00 53.62 90 ALA A CA 1
ATOM 689 C C . ALA A 1 90 ? 18.073 13.192 -49.062 1.00 53.62 90 ALA A C 1
ATOM 691 O O . ALA A 1 90 ? 18.224 12.294 -48.239 1.00 53.62 90 ALA A O 1
ATOM 692 N N . ALA A 1 91 ? 18.953 14.195 -49.174 1.00 52.44 91 ALA A N 1
ATOM 693 C CA . ALA A 1 91 ? 20.132 14.328 -48.317 1.00 52.44 91 ALA A CA 1
ATOM 694 C C . ALA A 1 91 ? 19.781 14.752 -46.876 1.00 52.44 91 ALA A C 1
ATOM 696 O O . ALA A 1 91 ? 20.471 14.353 -45.935 1.00 52.44 91 ALA A O 1
ATOM 697 N N . GLY A 1 92 ? 18.725 15.551 -46.692 1.00 54.94 92 GLY A N 1
ATOM 698 C CA . GLY A 1 92 ? 18.159 15.917 -45.390 1.00 54.94 92 GLY A CA 1
ATOM 699 C C . GLY A 1 92 ? 17.426 14.757 -44.712 1.00 54.94 92 GLY A C 1
ATOM 700 O O . GLY A 1 92 ? 17.598 14.550 -43.518 1.00 54.94 92 GLY A O 1
ATOM 701 N N . LEU A 1 93 ? 16.705 13.932 -45.473 1.00 54.72 93 LEU A N 1
ATOM 702 C CA . LEU A 1 93 ? 16.066 12.695 -45.021 1.00 54.72 93 LEU A CA 1
ATOM 703 C C . LEU A 1 93 ? 17.092 11.588 -44.788 1.00 54.72 93 LEU A C 1
ATOM 705 O O . LEU A 1 93 ? 16.910 10.808 -43.869 1.00 54.72 93 LEU A O 1
ATOM 709 N N . ALA A 1 94 ? 18.183 11.515 -45.554 1.00 57.69 94 ALA A N 1
ATOM 710 C CA . ALA A 1 94 ? 19.271 10.568 -45.310 1.00 57.69 94 ALA A CA 1
ATOM 711 C C . ALA A 1 94 ? 20.081 10.947 -44.060 1.00 57.69 94 ALA A C 1
ATOM 713 O O . ALA A 1 94 ? 20.364 10.081 -43.235 1.00 57.69 94 ALA A O 1
ATOM 714 N N . ARG A 1 95 ? 20.391 12.240 -43.865 1.00 58.53 95 ARG A N 1
ATOM 715 C CA . ARG A 1 95 ? 20.998 12.743 -42.619 1.00 58.53 95 ARG A CA 1
ATOM 716 C C . ARG A 1 95 ? 20.050 12.616 -41.432 1.00 58.53 95 ARG A C 1
ATOM 718 O O . ARG A 1 95 ? 20.473 12.138 -40.389 1.00 58.53 95 ARG A O 1
ATOM 725 N N . GLY A 1 96 ? 18.775 12.959 -41.604 1.00 61.16 96 GLY A N 1
ATOM 726 C CA . GLY A 1 96 ? 17.725 12.766 -40.604 1.00 61.16 96 GLY A CA 1
ATOM 727 C C . GLY A 1 96 ? 17.517 11.291 -40.269 1.00 61.16 96 GLY A C 1
ATOM 728 O O . GLY A 1 96 ? 17.359 10.947 -39.105 1.00 61.16 96 GLY A O 1
ATOM 729 N N . ARG A 1 97 ? 17.633 10.402 -41.260 1.00 69.06 97 ARG A N 1
ATOM 730 C CA . ARG A 1 97 ? 17.594 8.953 -41.068 1.00 69.06 97 ARG A CA 1
ATOM 731 C C . ARG A 1 97 ? 18.791 8.472 -40.268 1.00 69.06 97 ARG A C 1
ATOM 733 O O . ARG A 1 97 ? 18.556 7.765 -39.313 1.00 69.06 97 ARG A O 1
ATOM 740 N N . VAL A 1 98 ? 20.028 8.868 -40.575 1.00 70.50 98 VAL A N 1
ATOM 741 C CA . VAL A 1 98 ? 21.212 8.474 -39.777 1.00 70.50 98 VAL A CA 1
ATOM 742 C C . VAL A 1 98 ? 21.154 9.050 -38.358 1.00 70.50 98 VAL A C 1
ATOM 744 O O . VAL A 1 98 ? 21.467 8.355 -37.392 1.00 70.50 98 VAL A O 1
ATOM 747 N N . LEU A 1 99 ? 20.714 10.300 -38.211 1.00 72.19 99 LEU A N 1
ATOM 748 C CA . LEU A 1 99 ? 20.543 10.930 -36.905 1.00 72.19 99 LEU A CA 1
ATOM 749 C C . LEU A 1 99 ? 19.505 10.168 -36.065 1.00 72.19 99 LEU A C 1
ATOM 751 O O . LEU A 1 99 ? 19.766 9.834 -34.916 1.00 72.19 99 LEU A O 1
ATOM 755 N N . PHE A 1 100 ? 18.361 9.826 -36.658 1.00 71.88 100 PHE A N 1
ATOM 756 C CA . PHE A 1 100 ? 17.249 9.175 -35.969 1.00 71.88 100 PHE A CA 1
ATOM 757 C C . PHE A 1 100 ? 17.415 7.653 -35.817 1.00 71.88 100 PHE A C 1
ATOM 759 O O . PHE A 1 100 ? 16.976 7.084 -34.827 1.00 71.88 100 PHE A O 1
ATOM 766 N N . SER A 1 101 ? 18.054 6.974 -36.773 1.00 77.31 101 SER A N 1
ATOM 767 C CA . SER A 1 101 ? 18.239 5.515 -36.759 1.00 77.31 101 SER A CA 1
ATOM 768 C C . SER A 1 101 ? 19.500 5.069 -36.040 1.00 77.31 101 SER A C 1
ATOM 770 O O . SER A 1 101 ? 19.611 3.896 -35.698 1.00 77.31 101 SER A O 1
ATOM 772 N N . THR A 1 102 ? 20.471 5.966 -35.876 1.00 81.12 102 THR A N 1
ATOM 773 C CA . THR A 1 102 ? 21.795 5.609 -35.370 1.00 81.12 102 THR A CA 1
ATOM 774 C C . THR A 1 102 ? 22.154 6.490 -34.188 1.00 81.12 102 THR A C 1
ATOM 776 O O . THR A 1 102 ? 22.228 5.992 -33.071 1.00 81.12 102 THR A O 1
ATOM 779 N N . VAL A 1 103 ? 22.315 7.801 -34.392 1.00 85.06 103 VAL A N 1
ATOM 780 C CA . VAL A 1 103 ? 22.821 8.698 -33.336 1.00 85.06 103 VAL A CA 1
ATOM 781 C C . VAL A 1 103 ? 21.891 8.717 -32.127 1.00 85.06 103 VAL A C 1
ATOM 783 O O . VAL A 1 103 ? 22.347 8.496 -31.011 1.00 85.06 103 VAL A O 1
ATOM 786 N N . LEU A 1 104 ? 20.593 8.919 -32.349 1.00 84.94 104 LEU A N 1
ATOM 787 C CA . LEU A 1 104 ? 19.607 9.009 -31.279 1.00 84.94 104 LEU A CA 1
ATOM 788 C C . LEU A 1 104 ? 19.541 7.704 -30.454 1.00 84.94 104 LEU A C 1
ATOM 790 O O . LEU A 1 104 ? 19.741 7.787 -29.247 1.00 84.94 104 LEU A O 1
ATOM 794 N N . PRO A 1 105 ? 19.413 6.494 -31.043 1.00 87.88 105 PRO A N 1
ATOM 795 C CA . PRO A 1 105 ? 19.510 5.246 -30.282 1.00 87.88 105 PRO A CA 1
ATOM 796 C C . PRO A 1 105 ? 20.806 5.083 -29.482 1.00 87.88 105 PRO A C 1
ATOM 798 O O . PRO A 1 105 ? 20.755 4.592 -28.358 1.00 87.88 105 PRO A O 1
ATOM 801 N N . TYR A 1 106 ? 21.961 5.489 -30.026 1.00 90.50 106 TYR A N 1
ATOM 802 C CA . TYR A 1 106 ? 23.229 5.411 -29.294 1.00 90.50 106 TYR A CA 1
ATOM 803 C C . TYR A 1 106 ? 23.279 6.383 -28.117 1.00 90.50 106 TYR A C 1
ATOM 805 O O . TYR A 1 106 ? 23.739 5.997 -27.047 1.00 90.50 106 TYR A O 1
ATOM 813 N N . VAL A 1 107 ? 22.782 7.611 -28.283 1.00 88.31 107 VAL A N 1
ATOM 814 C CA . VAL A 1 107 ? 22.671 8.577 -27.181 1.00 88.31 107 VAL A CA 1
ATOM 815 C C . VAL A 1 107 ? 21.763 8.019 -26.088 1.00 88.31 107 VAL A C 1
ATOM 817 O O . VAL A 1 107 ? 22.174 7.966 -24.935 1.00 88.31 107 VAL A O 1
ATOM 820 N N . PHE A 1 108 ? 20.586 7.504 -26.451 1.00 86.50 108 PHE A N 1
ATOM 821 C CA . PHE A 1 108 ? 19.664 6.868 -25.506 1.00 86.50 108 PHE A CA 1
ATOM 822 C C . PHE A 1 108 ? 20.307 5.669 -24.802 1.00 86.50 108 PHE A C 1
ATOM 824 O O . PHE A 1 108 ? 20.161 5.514 -23.595 1.00 86.50 108 PHE A O 1
ATOM 831 N N . LEU A 1 109 ? 21.061 4.839 -25.529 1.00 89.56 109 LEU A N 1
ATOM 832 C CA . LEU A 1 109 ? 21.787 3.715 -24.942 1.00 89.56 109 LEU A CA 1
ATOM 833 C C . LEU A 1 109 ? 22.836 4.190 -23.929 1.00 89.56 109 LEU A C 1
ATOM 835 O O . LEU A 1 109 ? 22.927 3.621 -22.847 1.00 89.56 109 LEU A O 1
ATOM 839 N N . VAL A 1 110 ? 23.611 5.227 -24.256 1.00 90.81 110 VAL A N 1
ATOM 840 C CA . VAL A 1 110 ? 24.605 5.802 -23.337 1.00 90.81 110 VAL A CA 1
ATOM 841 C C . VAL A 1 110 ? 23.925 6.372 -22.094 1.00 90.81 110 VAL A C 1
ATOM 843 O O . VAL A 1 110 ? 24.365 6.067 -20.989 1.00 90.81 110 VAL A O 1
ATOM 846 N N . LEU A 1 111 ? 22.831 7.121 -22.254 1.00 89.25 111 LEU A N 1
ATOM 847 C CA . LEU A 1 111 ? 22.046 7.654 -21.137 1.00 89.25 111 LEU A CA 1
ATOM 848 C C . LEU A 1 111 ? 21.500 6.529 -20.242 1.00 89.25 111 LEU A C 1
ATOM 850 O O . LEU A 1 111 ? 21.671 6.581 -19.027 1.00 89.25 111 LEU A O 1
ATOM 854 N N . ILE A 1 112 ? 20.946 5.457 -20.825 1.00 88.38 112 ILE A N 1
ATOM 855 C CA . ILE A 1 112 ? 20.476 4.282 -20.071 1.00 88.38 112 ILE A CA 1
ATOM 856 C C . ILE A 1 112 ? 21.623 3.627 -19.295 1.00 88.38 112 ILE A C 1
ATOM 858 O O . ILE A 1 112 ? 21.436 3.242 -18.141 1.00 88.38 112 ILE A O 1
ATOM 862 N N . LEU A 1 113 ? 22.804 3.478 -19.905 1.00 89.00 113 LEU A N 1
ATOM 863 C CA . LEU A 1 113 ? 23.963 2.858 -19.258 1.00 89.00 113 LEU A CA 1
ATOM 864 C C . LEU A 1 113 ? 24.518 3.722 -18.120 1.00 89.00 113 LEU A C 1
ATOM 866 O O . LEU A 1 113 ? 24.841 3.177 -17.065 1.00 89.00 113 LEU A O 1
ATOM 870 N N . LEU A 1 114 ? 24.590 5.043 -18.310 1.00 88.12 114 LEU A N 1
ATOM 871 C CA . LEU A 1 114 ? 24.997 5.996 -17.275 1.00 88.12 114 LEU A CA 1
ATOM 872 C C . LEU A 1 114 ? 24.011 5.989 -16.104 1.00 88.12 114 LEU A C 1
ATOM 874 O O . LEU A 1 114 ? 24.427 5.772 -14.969 1.00 88.12 114 LEU A O 1
ATOM 878 N N . SER A 1 115 ? 22.713 6.118 -16.386 1.00 85.94 115 SER A N 1
ATOM 879 C CA . SER A 1 115 ? 21.658 6.079 -15.369 1.00 85.94 115 SER A CA 1
ATOM 880 C C . SER A 1 115 ? 21.645 4.738 -14.621 1.00 85.94 115 SER A C 1
ATOM 882 O O . SER A 1 115 ? 21.588 4.691 -13.394 1.00 85.94 115 SER A O 1
ATOM 884 N N . SER A 1 116 ? 21.824 3.619 -15.334 1.00 85.75 116 SER A N 1
ATOM 885 C CA . SER A 1 116 ? 21.925 2.294 -14.710 1.00 85.75 116 SER A CA 1
ATOM 886 C C . SER A 1 116 ? 23.146 2.177 -13.797 1.00 85.75 116 SER A C 1
ATOM 888 O O . SER A 1 116 ? 23.003 1.688 -12.680 1.00 85.75 116 SER A O 1
ATOM 890 N N . ALA A 1 117 ? 24.328 2.628 -14.234 1.00 85.94 117 ALA A N 1
ATOM 891 C CA . ALA A 1 117 ? 25.549 2.601 -13.427 1.00 85.94 117 ALA A CA 1
ATOM 892 C C . ALA A 1 117 ? 25.440 3.493 -12.180 1.00 85.94 117 ALA A C 1
ATOM 894 O O . ALA A 1 117 ? 25.894 3.097 -11.104 1.00 85.94 117 ALA A O 1
ATOM 895 N N . ALA A 1 118 ? 24.792 4.651 -12.309 1.00 85.62 118 ALA A N 1
ATOM 896 C CA . ALA A 1 118 ? 24.512 5.540 -11.190 1.00 85.62 118 ALA A CA 1
ATOM 897 C C . ALA A 1 118 ? 23.521 4.932 -10.193 1.00 85.62 118 ALA A C 1
ATOM 899 O O . ALA A 1 118 ? 23.761 4.974 -8.989 1.00 85.62 118 ALA A O 1
ATOM 900 N N . SER A 1 119 ? 22.477 4.251 -10.675 1.00 80.62 119 SER A N 1
ATOM 901 C CA . SER A 1 119 ? 21.459 3.619 -9.820 1.00 80.62 119 SER A CA 1
ATOM 902 C C . SER A 1 119 ? 22.005 2.552 -8.861 1.00 80.62 119 SER A C 1
ATOM 904 O O . SER A 1 119 ? 21.375 2.253 -7.850 1.00 80.62 119 SER A O 1
ATOM 906 N N . VAL A 1 120 ? 23.174 1.981 -9.165 1.00 77.69 120 VAL A N 1
ATOM 907 C CA . VAL A 1 120 ? 23.878 0.995 -8.326 1.00 77.69 120 VAL A CA 1
ATOM 908 C C . VAL A 1 120 ? 25.144 1.560 -7.664 1.00 77.69 120 VAL A C 1
ATOM 910 O O . VAL A 1 120 ? 25.885 0.813 -7.030 1.00 77.69 120 VAL A O 1
ATOM 913 N N . GLY A 1 121 ? 25.393 2.867 -7.794 1.00 76.75 121 GLY A N 1
ATOM 914 C CA . GLY A 1 121 ? 26.494 3.572 -7.133 1.00 76.75 121 GLY A CA 1
ATOM 915 C C . GLY A 1 121 ? 27.879 3.373 -7.757 1.00 76.75 121 GLY A C 1
ATOM 916 O O . GLY A 1 121 ? 28.878 3.578 -7.072 1.00 76.75 121 GLY A O 1
ATOM 917 N N . TYR A 1 122 ? 27.975 2.959 -9.027 1.00 82.88 122 TYR A N 1
ATOM 918 C CA . TYR A 1 122 ? 29.266 2.795 -9.715 1.00 82.88 122 TYR A CA 1
ATOM 919 C C . TYR A 1 122 ? 29.777 4.071 -10.398 1.00 82.88 122 TYR A C 1
ATOM 921 O O . TYR A 1 122 ? 30.971 4.158 -10.683 1.00 82.88 122 TYR A O 1
ATOM 929 N N . ALA A 1 123 ? 28.898 5.028 -10.701 1.00 83.31 123 ALA A N 1
ATOM 930 C CA . ALA A 1 123 ? 29.242 6.268 -11.394 1.00 83.31 123 ALA A CA 1
ATOM 931 C C . ALA A 1 123 ? 28.295 7.410 -11.000 1.00 83.31 123 ALA A C 1
ATOM 933 O O . ALA A 1 123 ? 27.206 7.166 -10.491 1.00 83.31 123 ALA A O 1
ATOM 934 N N . GLU A 1 124 ? 28.697 8.646 -11.280 1.00 84.56 124 GLU A N 1
ATOM 935 C CA . GLU A 1 124 ? 27.830 9.826 -11.210 1.00 84.56 124 GLU A CA 1
ATOM 936 C C . GLU A 1 124 ? 27.383 10.208 -12.627 1.00 84.56 124 GLU A C 1
ATOM 938 O O . GLU A 1 124 ? 28.137 10.033 -13.592 1.00 84.56 124 GLU A O 1
ATOM 943 N N . VAL A 1 125 ? 26.154 10.708 -12.764 1.00 85.19 125 VAL A N 1
ATOM 944 C CA . VAL A 1 125 ? 25.641 11.215 -14.041 1.00 85.19 125 VAL A CA 1
ATOM 945 C C . VAL A 1 125 ? 26.041 12.690 -14.172 1.00 85.19 125 VAL A C 1
ATOM 947 O O . VAL A 1 125 ? 25.747 13.472 -13.272 1.00 85.19 125 VAL A O 1
ATOM 950 N N . PRO A 1 126 ? 26.723 13.105 -15.257 1.00 88.88 126 PRO A N 1
ATOM 951 C CA . PRO A 1 126 ? 27.000 14.521 -15.499 1.00 88.88 126 PRO A CA 1
ATOM 952 C C . PRO A 1 126 ? 25.703 15.326 -15.689 1.00 88.88 126 PRO A C 1
ATOM 954 O O . PRO A 1 126 ? 24.813 14.849 -16.387 1.00 88.88 126 PRO A O 1
ATOM 957 N N . GLU A 1 127 ? 25.636 16.565 -15.187 1.00 88.94 127 GLU A N 1
ATOM 958 C CA . GLU A 1 127 ? 24.419 17.414 -15.213 1.00 88.94 127 GLU A CA 1
ATOM 959 C C . GLU A 1 127 ? 23.687 17.457 -16.575 1.00 88.94 127 GLU A C 1
ATOM 961 O O . GLU A 1 127 ? 22.480 17.244 -16.599 1.00 88.94 127 GLU A O 1
ATOM 966 N N . PRO A 1 128 ? 24.356 17.608 -17.743 1.00 88.06 128 PRO A N 1
ATOM 967 C CA . PRO A 1 128 ? 23.637 17.647 -19.022 1.00 88.06 128 PRO A CA 1
ATOM 968 C C . PRO A 1 128 ? 22.979 16.315 -19.408 1.00 88.06 128 PRO A C 1
ATOM 970 O O . PRO A 1 128 ? 22.062 16.288 -20.226 1.00 88.06 128 PRO A O 1
ATOM 973 N N . ALA A 1 129 ? 23.504 15.199 -18.896 1.00 86.25 129 ALA A N 1
ATOM 974 C CA . ALA A 1 129 ? 22.916 13.880 -19.086 1.00 86.25 129 ALA A CA 1
ATOM 975 C C . ALA A 1 129 ? 21.771 13.637 -18.095 1.00 86.25 129 ALA A C 1
ATOM 977 O O . ALA A 1 129 ? 20.812 12.974 -18.473 1.00 86.25 129 ALA A O 1
ATOM 978 N N . ASP A 1 130 ? 21.861 14.198 -16.888 1.00 86.50 130 ASP A N 1
ATOM 979 C CA . ASP A 1 130 ? 20.815 14.165 -15.860 1.00 86.50 130 ASP A CA 1
ATOM 980 C C . ASP A 1 130 ? 19.565 14.921 -16.336 1.00 86.50 130 ASP A C 1
ATOM 982 O O . ASP A 1 130 ? 18.505 14.323 -16.490 1.00 86.50 130 ASP A O 1
ATOM 986 N N . ASP A 1 131 ? 19.728 16.173 -16.784 1.00 88.19 131 ASP A N 1
ATOM 987 C CA . ASP A 1 131 ? 18.646 16.978 -17.373 1.00 88.19 131 ASP A CA 1
ATOM 988 C C . ASP A 1 131 ? 17.967 16.267 -18.561 1.00 88.19 131 ASP A C 1
ATOM 990 O O . ASP A 1 131 ? 16.754 16.359 -18.770 1.00 88.19 131 ASP A O 1
ATOM 994 N N . ALA A 1 132 ? 18.757 15.565 -19.382 1.00 86.81 132 ALA A N 1
ATOM 995 C CA . ALA A 1 132 ? 18.253 14.829 -20.538 1.00 86.81 132 ALA A CA 1
ATOM 996 C C . ALA A 1 132 ? 17.491 13.553 -20.144 1.00 86.81 132 ALA A C 1
ATOM 998 O O . ALA A 1 132 ? 16.544 13.181 -20.841 1.00 86.81 132 ALA A O 1
ATOM 999 N N . LEU A 1 133 ? 17.905 12.880 -19.067 1.00 87.12 133 LEU A N 1
ATOM 1000 C CA . LEU A 1 133 ? 17.207 11.727 -18.502 1.00 87.12 133 LEU A CA 1
ATOM 1001 C C . LEU A 1 133 ? 15.879 12.159 -17.881 1.00 87.12 133 LEU A C 1
ATOM 1003 O O . LEU A 1 133 ? 14.850 11.591 -18.250 1.00 87.12 133 LEU A O 1
ATOM 1007 N N . ASP A 1 134 ? 15.890 13.216 -17.069 1.00 86.31 134 ASP A N 1
ATOM 1008 C CA . ASP A 1 134 ? 14.700 13.790 -16.441 1.00 86.31 134 ASP A CA 1
ATOM 1009 C C . ASP A 1 134 ? 13.675 14.235 -17.494 1.00 86.31 134 ASP A C 1
ATOM 1011 O O . ASP A 1 134 ? 12.507 13.843 -17.456 1.00 86.31 134 ASP A O 1
ATOM 1015 N N . ALA A 1 135 ? 14.110 15.004 -18.499 1.00 87.25 135 ALA A N 1
ATOM 1016 C CA . ALA A 1 135 ? 13.228 15.501 -19.557 1.00 87.25 135 ALA A CA 1
ATOM 1017 C C . ALA A 1 135 ? 12.610 14.380 -20.410 1.00 87.25 135 ALA A C 1
ATOM 1019 O O . ALA A 1 135 ? 11.538 14.562 -20.995 1.00 87.25 135 ALA A O 1
ATOM 1020 N N . ALA A 1 136 ? 13.289 13.237 -20.514 1.00 83.94 136 ALA A N 1
ATOM 1021 C CA . ALA A 1 136 ? 12.803 12.067 -21.235 1.00 83.94 136 ALA A CA 1
ATOM 1022 C C . ALA A 1 136 ? 12.082 11.051 -20.327 1.00 83.94 136 ALA A C 1
ATOM 1024 O O . ALA A 1 136 ? 11.629 10.025 -20.839 1.00 83.94 136 ALA A O 1
ATOM 1025 N N . GLU A 1 137 ? 11.979 11.314 -19.017 1.00 84.00 137 GLU A N 1
ATOM 1026 C CA . GLU A 1 137 ? 11.515 10.370 -17.988 1.00 84.00 137 GLU A CA 1
ATOM 1027 C C . GLU A 1 137 ? 12.249 9.013 -18.066 1.00 84.00 137 GLU A C 1
ATOM 1029 O O . GLU A 1 137 ? 11.654 7.933 -17.991 1.00 84.00 137 GLU A O 1
ATOM 1034 N N . MET A 1 138 ? 13.565 9.063 -18.283 1.00 81.38 138 MET A N 1
ATOM 1035 C CA . MET A 1 138 ? 14.411 7.905 -18.580 1.00 81.38 138 MET A CA 1
ATOM 1036 C C . MET A 1 138 ? 15.292 7.443 -17.422 1.00 81.38 138 MET A C 1
ATOM 1038 O O . MET A 1 138 ? 16.131 6.556 -17.619 1.00 81.38 138 MET A O 1
ATOM 1042 N N . ASP A 1 139 ? 15.092 7.965 -16.219 1.00 80.94 139 ASP A N 1
ATOM 1043 C CA . ASP A 1 139 ? 15.830 7.512 -15.050 1.00 80.94 139 ASP A CA 1
ATOM 1044 C C . ASP A 1 139 ? 15.612 6.036 -14.740 1.00 80.94 139 ASP A C 1
ATOM 1046 O O . ASP A 1 139 ? 14.500 5.508 -14.635 1.00 80.94 139 ASP A O 1
ATOM 1050 N N . GLN A 1 140 ? 16.731 5.337 -14.606 1.00 82.00 140 GLN A N 1
ATOM 1051 C CA . GLN A 1 140 ? 16.779 3.912 -14.372 1.00 82.00 140 GLN A CA 1
ATOM 1052 C C . GLN A 1 140 ? 16.856 3.652 -12.868 1.00 82.00 140 GLN A C 1
ATOM 1054 O O . GLN A 1 140 ? 17.773 4.087 -12.182 1.00 82.00 140 GLN A O 1
ATOM 1059 N N . SER A 1 141 ? 15.911 2.873 -12.343 1.00 73.44 141 SER A N 1
ATOM 1060 C CA . SER A 1 141 ? 15.855 2.498 -10.924 1.00 73.44 141 SER A CA 1
ATOM 1061 C C . SER A 1 141 ? 15.861 0.977 -10.748 1.00 73.44 141 SER A C 1
ATOM 1063 O O . SER A 1 141 ? 14.952 0.374 -10.179 1.00 73.44 141 SER A O 1
ATOM 1065 N N . TRP A 1 142 ? 16.922 0.320 -11.229 1.00 70.56 142 TRP A N 1
ATOM 1066 C CA . TRP A 1 142 ? 17.047 -1.149 -11.204 1.00 70.56 142 TRP A CA 1
ATOM 1067 C C . TRP A 1 142 ? 17.465 -1.740 -9.852 1.00 70.56 142 TRP A C 1
ATOM 1069 O O . TRP A 1 142 ? 17.655 -2.948 -9.722 1.00 70.56 142 TRP A O 1
ATOM 1079 N N . GLN A 1 143 ? 17.554 -0.923 -8.811 1.00 70.69 143 GLN A N 1
ATOM 1080 C CA . GLN A 1 143 ? 17.998 -1.326 -7.480 1.00 70.69 143 GLN A CA 1
ATOM 1081 C C . GLN A 1 143 ? 16.894 -1.981 -6.626 1.00 70.69 143 GLN A C 1
ATOM 1083 O O . GLN A 1 143 ? 16.893 -1.856 -5.408 1.00 70.69 143 GLN A O 1
ATOM 1088 N N . MET A 1 144 ? 15.948 -2.704 -7.245 1.00 66.31 144 MET A N 1
ATOM 1089 C CA . MET A 1 144 ? 14.696 -3.187 -6.627 1.00 66.31 144 MET A CA 1
ATOM 1090 C C . MET A 1 144 ? 14.867 -3.814 -5.226 1.00 66.31 144 MET A C 1
ATOM 1092 O O . MET A 1 144 ? 13.963 -3.709 -4.398 1.00 66.31 144 MET A O 1
ATOM 1096 N N . PHE A 1 145 ? 16.026 -4.430 -4.953 1.00 69.19 145 PHE A N 1
ATOM 1097 C CA . PHE A 1 145 ? 16.389 -5.002 -3.652 1.00 69.19 145 PHE A CA 1
ATOM 1098 C C . PHE A 1 145 ? 17.832 -4.701 -3.207 1.00 69.19 145 PHE A C 1
ATOM 1100 O O . PHE A 1 145 ? 18.357 -5.412 -2.351 1.00 69.19 145 PHE A O 1
ATOM 1107 N N . ALA A 1 146 ? 18.489 -3.701 -3.792 1.00 76.75 146 ALA A N 1
ATOM 1108 C CA . ALA A 1 146 ? 19.903 -3.420 -3.563 1.00 76.75 146 ALA A CA 1
ATOM 1109 C C . ALA A 1 146 ? 20.147 -1.927 -3.282 1.00 76.75 146 ALA A C 1
ATOM 1111 O O . ALA A 1 146 ? 19.305 -1.105 -3.617 1.00 76.75 146 ALA A O 1
ATOM 1112 N N . PRO A 1 147 ? 21.290 -1.576 -2.675 1.00 71.81 147 PRO A N 1
ATOM 1113 C CA . PRO A 1 147 ? 22.035 -2.420 -1.736 1.00 71.81 147 PRO A CA 1
ATOM 1114 C C . PRO A 1 147 ? 21.276 -2.608 -0.405 1.00 71.81 147 PRO A C 1
ATOM 1116 O O . PRO A 1 147 ? 21.457 -3.613 0.281 1.00 71.81 147 PRO A O 1
ATOM 1119 N N . ASP A 1 148 ? 20.380 -1.680 -0.062 1.00 76.81 148 ASP A N 1
ATOM 1120 C CA . ASP A 1 148 ? 19.691 -1.622 1.227 1.00 76.81 148 ASP A CA 1
ATOM 1121 C C . ASP A 1 148 ? 18.169 -1.766 1.056 1.00 76.81 148 ASP A C 1
ATOM 1123 O O . ASP A 1 148 ? 17.439 -0.771 1.050 1.00 76.81 148 ASP A O 1
ATOM 1127 N N . PRO A 1 149 ? 17.646 -3.003 0.932 1.00 82.38 149 PRO A N 1
ATOM 1128 C CA . PRO A 1 149 ? 16.208 -3.223 0.845 1.00 82.38 149 PRO A CA 1
ATOM 1129 C C . PRO A 1 149 ? 15.500 -2.759 2.124 1.00 82.38 149 PRO A C 1
ATOM 1131 O O . PRO A 1 149 ? 16.096 -2.674 3.202 1.00 82.38 149 PRO A O 1
ATOM 1134 N N . ILE A 1 150 ? 14.193 -2.497 2.020 1.00 84.50 150 ILE A N 1
ATOM 1135 C CA . ILE A 1 150 ? 13.373 -2.071 3.160 1.00 84.50 150 ILE A CA 1
ATOM 1136 C C . ILE A 1 150 ? 13.423 -3.137 4.265 1.00 84.50 150 ILE A C 1
ATOM 1138 O O . ILE A 1 150 ? 13.014 -4.279 4.076 1.00 84.50 150 ILE A O 1
ATOM 1142 N N . ARG A 1 151 ? 13.894 -2.724 5.445 1.00 89.69 151 ARG A N 1
ATOM 1143 C CA . ARG A 1 151 ? 14.062 -3.554 6.656 1.00 89.69 151 ARG A CA 1
ATOM 1144 C C . ARG A 1 151 ? 12.954 -3.3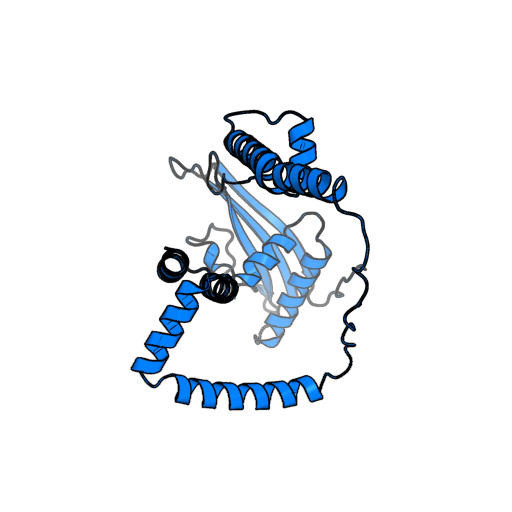60 7.693 1.00 89.69 151 ARG A C 1
ATOM 1146 O O . ARG A 1 151 ? 13.048 -3.865 8.810 1.00 89.69 151 ARG A O 1
ATOM 1153 N N . THR A 1 152 ? 11.936 -2.583 7.341 1.00 92.31 152 THR A N 1
ATOM 1154 C CA . THR A 1 152 ? 10.854 -2.191 8.240 1.00 92.31 152 THR A CA 1
ATOM 1155 C C . THR A 1 152 ? 9.565 -2.890 7.841 1.00 92.31 152 THR A C 1
ATOM 1157 O O . THR A 1 152 ? 9.064 -2.699 6.733 1.00 92.31 152 THR A O 1
ATOM 1160 N N . THR A 1 153 ? 9.007 -3.661 8.767 1.00 93.50 153 THR A N 1
ATOM 1161 C CA . THR A 1 153 ? 7.659 -4.223 8.662 1.00 93.50 153 THR A CA 1
ATOM 1162 C C . THR A 1 153 ? 6.664 -3.216 9.232 1.00 93.50 153 THR A C 1
ATOM 1164 O O . THR A 1 153 ? 6.939 -2.632 10.275 1.00 93.50 153 THR A O 1
ATOM 1167 N N . ARG A 1 154 ? 5.526 -2.994 8.560 1.00 93.38 154 ARG A N 1
ATOM 1168 C CA . ARG A 1 154 ? 4.460 -2.078 9.006 1.00 93.38 154 ARG A CA 1
ATOM 1169 C C . ARG A 1 154 ? 3.090 -2.745 8.917 1.00 93.38 154 ARG A C 1
ATOM 1171 O O . ARG A 1 154 ? 2.805 -3.417 7.920 1.00 93.38 154 ARG A O 1
ATOM 1178 N N . TRP A 1 155 ? 2.243 -2.519 9.913 1.00 95.38 155 TRP A N 1
ATOM 1179 C CA . TRP A 1 155 ? 0.860 -2.998 9.954 1.00 95.38 155 TRP A CA 1
ATOM 1180 C C . TRP A 1 155 ? -0.050 -1.966 10.623 1.00 95.38 155 TRP A C 1
ATOM 1182 O O . TRP A 1 155 ? 0.412 -1.040 11.286 1.00 95.38 155 TRP A O 1
ATOM 1192 N N . TYR A 1 156 ? -1.350 -2.119 10.391 1.00 96.00 156 TYR A N 1
ATOM 1193 C CA . TYR A 1 156 ? -2.386 -1.262 10.956 1.00 96.00 156 TYR A CA 1
ATOM 1194 C C . TYR A 1 156 ? -3.107 -1.990 12.077 1.00 96.00 156 TYR A C 1
ATOM 1196 O O . TYR A 1 156 ? -3.338 -3.198 11.976 1.00 96.00 156 TYR A O 1
ATOM 1204 N N . VAL A 1 157 ? -3.487 -1.231 13.098 1.00 97.25 157 VAL A N 1
ATOM 1205 C CA . VAL A 1 157 ? -4.361 -1.672 14.185 1.00 97.25 157 VAL A CA 1
ATOM 1206 C C . VAL A 1 157 ? -5.458 -0.623 14.308 1.00 97.25 157 VAL A C 1
ATOM 1208 O O . VAL A 1 157 ? -5.158 0.542 14.549 1.00 97.25 157 VAL A O 1
ATOM 1211 N N . ALA A 1 158 ? -6.712 -1.004 14.077 1.00 97.50 158 ALA A N 1
ATOM 1212 C CA . ALA A 1 158 ? -7.850 -0.092 14.186 1.00 97.50 158 ALA A CA 1
ATOM 1213 C C . ALA A 1 158 ? -8.665 -0.458 15.424 1.00 97.50 158 ALA A C 1
ATOM 1215 O O . ALA A 1 158 ? -9.525 -1.331 15.360 1.00 97.50 158 ALA A O 1
ATOM 1216 N N . VAL A 1 159 ? -8.350 0.164 16.554 1.00 98.38 159 VAL A N 1
ATOM 1217 C CA . VAL A 1 159 ? -8.977 -0.119 17.846 1.00 98.38 159 VAL A CA 1
ATOM 1218 C C . VAL A 1 159 ? -10.367 0.501 17.866 1.00 98.38 159 VAL A C 1
ATOM 1220 O O . VAL A 1 159 ? -10.496 1.718 17.911 1.00 98.38 159 VAL A O 1
ATOM 1223 N N . GLY A 1 160 ? -11.403 -0.331 17.814 1.00 98.00 160 GLY A N 1
ATOM 1224 C CA . GLY A 1 160 ? -12.782 0.081 18.036 1.00 98.00 160 GLY A CA 1
ATOM 1225 C C . GLY A 1 160 ? -13.196 -0.178 19.476 1.00 98.00 160 GLY A C 1
ATOM 1226 O O . GLY A 1 160 ? -13.093 -1.314 19.942 1.00 98.00 160 GLY A O 1
ATOM 1227 N N . THR A 1 161 ? -13.675 0.857 20.157 1.00 98.06 161 THR A N 1
ATOM 1228 C CA . THR A 1 161 ? -14.353 0.735 21.452 1.00 98.06 161 THR A CA 1
ATOM 1229 C C . THR A 1 161 ? -15.842 0.536 21.192 1.00 98.06 161 THR A C 1
ATOM 1231 O O . THR A 1 161 ? -16.483 1.384 20.567 1.00 98.06 161 THR A O 1
ATOM 1234 N N . LEU A 1 162 ? -16.360 -0.621 21.596 1.00 96.94 162 LEU A N 1
ATOM 1235 C CA . LEU A 1 162 ? -17.749 -1.020 21.391 1.00 96.94 162 LEU A CA 1
ATOM 1236 C C . LEU A 1 162 ? -18.668 -0.444 22.480 1.00 96.94 162 LEU A C 1
ATOM 1238 O O . LEU A 1 162 ? -18.197 -0.087 23.558 1.00 96.94 162 LEU A O 1
ATOM 1242 N N . GLU A 1 163 ? -19.978 -0.421 22.224 1.00 96.38 163 GLU A N 1
ATOM 1243 C CA . GLU A 1 163 ? -21.011 0.045 23.175 1.00 96.38 163 GLU A CA 1
ATOM 1244 C C . GLU A 1 163 ? -20.994 -0.709 24.520 1.00 96.38 163 GLU A C 1
ATOM 1246 O O . GLU A 1 163 ? -21.382 -0.175 25.558 1.00 96.38 163 GLU A O 1
ATOM 1251 N N . ASP A 1 164 ? -20.532 -1.964 24.530 1.00 94.50 164 ASP A N 1
ATOM 1252 C CA . ASP A 1 164 ? -20.380 -2.771 25.749 1.00 94.50 164 ASP A CA 1
ATOM 1253 C C . ASP A 1 164 ? -19.065 -2.495 26.510 1.00 94.50 164 ASP A C 1
ATOM 1255 O O . ASP A 1 164 ? -18.770 -3.146 27.517 1.00 94.50 164 ASP A O 1
ATOM 1259 N N . GLY A 1 165 ? -18.271 -1.529 26.038 1.00 94.81 165 GLY A N 1
ATOM 1260 C CA . GLY A 1 165 ? -16.973 -1.140 26.582 1.00 94.81 165 GLY A CA 1
ATOM 1261 C C . GLY A 1 165 ? -15.820 -2.067 26.191 1.00 94.81 165 GLY A C 1
ATOM 1262 O O . GLY A 1 165 ? -14.678 -1.819 26.587 1.00 94.81 165 GLY A O 1
ATOM 1263 N N . THR A 1 166 ? -16.073 -3.135 25.430 1.00 96.06 166 THR A N 1
ATOM 1264 C CA . THR A 1 166 ? -15.005 -4.014 24.946 1.00 96.06 166 THR A CA 1
ATOM 1265 C C . THR A 1 166 ? -14.265 -3.387 23.766 1.00 96.06 166 THR A C 1
ATOM 1267 O O . THR A 1 166 ? -14.794 -2.548 23.037 1.00 96.06 166 THR A O 1
ATOM 1270 N N . GLN A 1 167 ? -13.005 -3.784 23.575 1.00 97.50 167 GLN A N 1
ATOM 1271 C CA . GLN A 1 167 ? -12.184 -3.315 22.461 1.00 97.50 167 GLN A CA 1
ATOM 1272 C C . GLN A 1 167 ? -11.916 -4.431 21.460 1.00 97.50 167 GLN A C 1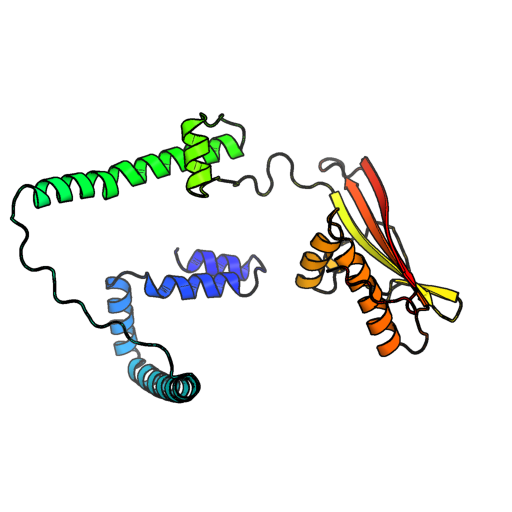
ATOM 1274 O O . GLN A 1 167 ? -11.576 -5.560 21.830 1.00 97.50 167 GLN A O 1
ATOM 1279 N N . ARG A 1 168 ? -12.010 -4.095 20.174 1.00 97.62 168 ARG A N 1
ATOM 1280 C CA . ARG A 1 168 ? -11.746 -5.021 19.071 1.00 97.62 168 ARG A CA 1
ATOM 1281 C C . ARG A 1 168 ? -11.048 -4.311 17.919 1.00 97.62 168 ARG A C 1
ATOM 1283 O O . ARG A 1 168 ? -11.281 -3.134 17.679 1.00 97.62 168 ARG A O 1
ATOM 1290 N N . ASP A 1 169 ? -10.182 -5.016 17.195 1.00 97.19 169 ASP A N 1
ATOM 1291 C CA . ASP A 1 169 ? -9.629 -4.497 15.947 1.00 97.19 169 ASP A CA 1
ATOM 1292 C C . ASP A 1 169 ? -10.714 -4.558 14.865 1.00 97.19 169 ASP A C 1
ATOM 1294 O O . ASP A 1 169 ? -10.999 -5.634 14.337 1.00 97.19 169 ASP A O 1
ATOM 1298 N N . VAL A 1 170 ? -11.325 -3.420 14.538 1.00 96.94 170 VAL A N 1
ATOM 1299 C CA . VAL A 1 170 ? -12.469 -3.343 13.612 1.00 96.94 170 VAL A CA 1
ATOM 1300 C C . VAL A 1 170 ? -12.070 -3.465 12.139 1.00 96.94 170 VAL A C 1
ATOM 1302 O O . VAL A 1 170 ? -12.926 -3.694 11.286 1.00 96.94 170 VAL A O 1
ATOM 1305 N N . LEU A 1 171 ? -10.777 -3.346 11.814 1.00 95.25 171 LEU A N 1
ATOM 1306 C CA . LEU A 1 171 ? -10.269 -3.583 10.459 1.00 95.25 171 LEU A CA 1
ATOM 1307 C C . LEU A 1 171 ? -10.101 -5.084 10.189 1.00 95.25 171 LEU A C 1
ATOM 1309 O O . LEU A 1 171 ? -10.364 -5.544 9.077 1.00 95.25 171 LEU A O 1
ATOM 1313 N N . ARG A 1 172 ? -9.624 -5.834 11.189 1.00 93.56 172 ARG A N 1
ATOM 1314 C CA . ARG A 1 172 ? -9.344 -7.277 11.076 1.00 93.56 172 ARG A CA 1
ATOM 1315 C C . ARG A 1 172 ? -10.422 -8.171 11.678 1.00 93.56 172 ARG A C 1
ATOM 1317 O O . ARG A 1 172 ? -10.349 -9.382 11.490 1.00 93.56 172 ARG A O 1
ATOM 1324 N N . ASP A 1 173 ? -11.367 -7.587 12.405 1.00 94.56 173 ASP A N 1
ATOM 1325 C CA . ASP A 1 173 ? -12.338 -8.294 13.234 1.00 94.56 173 ASP A CA 1
ATOM 1326 C C . ASP A 1 173 ? -11.664 -9.299 14.197 1.00 94.56 173 ASP A C 1
ATOM 1328 O O . ASP A 1 173 ? -12.023 -10.474 14.302 1.00 94.56 173 ASP A O 1
ATOM 1332 N N . ALA A 1 174 ? -10.634 -8.837 14.909 1.00 94.31 174 ALA A N 1
ATOM 1333 C CA . ALA A 1 174 ? -9.786 -9.669 15.769 1.00 94.31 174 ALA A CA 1
ATOM 1334 C C . ALA A 1 174 ? -9.450 -8.975 17.096 1.00 94.31 174 ALA A C 1
ATOM 1336 O O . ALA A 1 174 ? -9.694 -7.784 17.264 1.00 94.31 174 ALA A O 1
ATOM 1337 N N . ALA A 1 175 ? -8.860 -9.706 18.046 1.00 96.19 175 ALA A N 1
ATOM 1338 C CA . ALA A 1 175 ? -8.354 -9.102 19.277 1.00 96.19 175 ALA A CA 1
ATOM 1339 C C . ALA A 1 175 ? -7.322 -8.000 18.972 1.00 96.19 175 ALA A C 1
ATOM 1341 O O . ALA A 1 175 ? -6.492 -8.142 18.067 1.00 96.19 175 ALA A O 1
ATOM 1342 N N . VAL A 1 176 ? -7.373 -6.913 19.744 1.00 97.06 176 VAL A N 1
ATOM 1343 C CA . VAL A 1 176 ? -6.416 -5.809 19.629 1.00 97.06 176 VAL A CA 1
ATOM 1344 C C . VAL A 1 176 ? -5.039 -6.299 20.066 1.00 97.06 176 VAL A C 1
ATOM 1346 O O . VAL A 1 176 ? -4.860 -6.806 21.170 1.00 97.06 176 VAL A O 1
ATOM 1349 N N . THR A 1 177 ? -4.058 -6.154 19.183 1.00 95.62 177 THR A N 1
ATOM 1350 C CA . THR A 1 177 ? -2.649 -6.416 19.479 1.00 95.62 177 THR A CA 1
ATOM 1351 C C . THR A 1 177 ? -1.787 -5.522 18.604 1.00 95.62 177 THR A C 1
ATOM 1353 O O . THR A 1 177 ? -2.047 -5.372 17.404 1.00 95.62 177 THR A O 1
ATOM 1356 N N . PHE A 1 178 ? -0.764 -4.951 19.230 1.00 95.62 178 PHE A N 1
ATOM 1357 C CA . PHE A 1 178 ? 0.285 -4.167 18.591 1.00 95.62 178 PHE A CA 1
ATOM 1358 C C . PHE A 1 178 ? 1.541 -4.997 18.340 1.00 95.62 178 PHE A C 1
ATOM 1360 O O . PHE A 1 178 ? 2.512 -4.466 17.820 1.00 95.62 178 PHE A O 1
ATOM 1367 N N . ASP A 1 179 ? 1.539 -6.289 18.668 1.00 94.25 179 ASP A N 1
ATOM 1368 C CA . ASP A 1 179 ? 2.681 -7.156 18.408 1.00 94.25 179 ASP A CA 1
ATOM 1369 C C . ASP A 1 179 ? 2.872 -7.356 16.905 1.00 94.25 179 ASP A C 1
ATOM 1371 O O . ASP A 1 179 ? 1.912 -7.400 16.123 1.00 94.25 179 ASP A O 1
ATOM 1375 N N . ARG A 1 180 ? 4.131 -7.528 16.488 1.00 93.62 180 ARG A N 1
ATOM 1376 C CA . ARG A 1 180 ? 4.440 -7.788 15.085 1.00 93.62 180 ARG A CA 1
ATOM 1377 C C . ARG A 1 180 ? 3.736 -9.071 14.619 1.00 93.62 180 ARG A C 1
ATOM 1379 O O . ARG A 1 180 ? 4.023 -10.155 15.133 1.00 93.62 180 ARG A O 1
ATOM 1386 N N . PRO A 1 181 ? 2.889 -9.005 13.576 1.00 93.06 181 PRO A N 1
ATOM 1387 C CA . PRO A 1 181 ? 2.290 -10.199 13.002 1.00 93.06 181 PRO A CA 1
ATOM 1388 C C . PRO A 1 181 ? 3.370 -11.057 12.336 1.00 93.06 181 PRO A C 1
ATOM 1390 O O . PRO A 1 181 ? 4.249 -10.540 11.643 1.00 93.06 181 PRO A O 1
ATOM 1393 N N . ALA A 1 182 ? 3.244 -12.384 12.440 1.00 92.50 182 ALA A N 1
ATOM 1394 C CA . ALA A 1 182 ? 4.142 -13.318 11.750 1.00 92.50 182 ALA A CA 1
ATOM 1395 C C . ALA A 1 182 ? 4.204 -13.057 10.231 1.00 92.50 182 ALA A C 1
ATOM 1397 O O . ALA A 1 182 ? 5.231 -13.276 9.593 1.00 92.50 182 ALA A O 1
ATOM 1398 N N . ARG A 1 183 ? 3.088 -12.583 9.659 1.00 91.50 183 ARG A N 1
ATOM 1399 C CA . ARG A 1 183 ? 2.906 -12.290 8.234 1.00 91.50 183 ARG A CA 1
ATOM 1400 C C . ARG A 1 183 ? 2.109 -11.003 8.038 1.00 91.50 183 ARG A C 1
ATOM 1402 O O . ARG A 1 183 ? 0.877 -11.022 7.962 1.00 91.50 183 ARG A O 1
ATOM 1409 N N . ALA A 1 184 ? 2.811 -9.874 7.971 1.00 91.56 184 ALA A N 1
ATOM 1410 C CA . ALA A 1 184 ? 2.201 -8.549 7.833 1.00 91.56 184 ALA A CA 1
ATOM 1411 C C . ALA A 1 184 ? 1.359 -8.401 6.557 1.00 91.56 184 ALA A C 1
ATOM 1413 O O . ALA A 1 184 ? 0.398 -7.647 6.527 1.00 91.56 184 ALA A O 1
ATOM 1414 N N . GLU A 1 185 ? 1.649 -9.147 5.493 1.00 89.06 185 GLU A N 1
ATOM 1415 C CA . GLU A 1 185 ? 0.846 -9.118 4.274 1.00 89.06 185 GLU A CA 1
ATOM 1416 C C . GLU A 1 185 ? -0.588 -9.623 4.479 1.00 89.06 185 GLU A C 1
ATOM 1418 O O . GLU A 1 185 ? -1.467 -9.250 3.704 1.00 89.06 185 GLU A O 1
ATOM 1423 N N . THR A 1 186 ? -0.833 -10.424 5.523 1.00 90.50 186 THR A N 1
ATOM 1424 C CA . THR A 1 186 ? -2.174 -10.936 5.853 1.00 90.50 186 THR A CA 1
ATOM 1425 C C . THR A 1 186 ? -2.993 -10.052 6.767 1.00 90.50 186 THR A C 1
ATOM 1427 O O . THR A 1 186 ? -4.180 -10.307 6.929 1.00 90.50 186 THR A O 1
ATOM 1430 N N . THR A 1 187 ? -2.410 -8.988 7.321 1.00 92.88 187 THR A N 1
ATOM 1431 C CA . THR A 1 187 ? -3.194 -8.005 8.080 1.00 92.88 187 THR A CA 1
ATOM 1432 C C . THR A 1 187 ? -4.014 -7.097 7.166 1.00 92.88 187 THR A C 1
ATOM 1434 O O . THR A 1 187 ? -4.845 -6.336 7.646 1.00 92.88 187 THR A O 1
ATOM 1437 N N . TYR A 1 188 ? -3.782 -7.153 5.852 1.00 92.56 188 TYR A N 1
ATOM 1438 C CA . TYR A 1 188 ? -4.513 -6.387 4.852 1.00 92.56 188 TYR A CA 1
ATOM 1439 C C . TYR A 1 188 ? -5.592 -7.265 4.206 1.00 92.56 18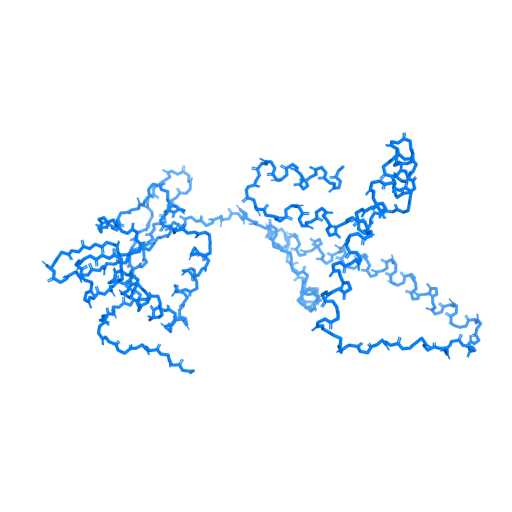8 TYR A C 1
ATOM 1441 O O . TYR A 1 188 ? -5.242 -8.307 3.648 1.00 92.56 188 TYR A O 1
ATOM 1449 N N . PRO A 1 189 ? -6.870 -6.835 4.167 1.00 91.25 189 PRO A N 1
ATOM 1450 C CA . PRO A 1 189 ? -7.934 -7.644 3.566 1.00 91.25 189 PRO A CA 1
ATOM 1451 C C . PRO A 1 189 ? -7.686 -7.971 2.086 1.00 91.25 189 PRO A C 1
ATOM 1453 O O . PRO A 1 189 ? -7.976 -9.069 1.617 1.00 91.25 189 PRO A O 1
ATOM 1456 N N . THR A 1 190 ? -7.133 -7.018 1.325 1.00 91.00 190 THR A N 1
ATOM 1457 C CA . THR A 1 190 ? -6.749 -7.215 -0.081 1.00 91.00 190 THR A CA 1
ATOM 1458 C C . THR A 1 190 ? -5.494 -6.420 -0.451 1.00 91.00 190 THR A C 1
ATOM 1460 O O . THR A 1 190 ? -5.068 -5.502 0.254 1.00 91.00 190 THR A O 1
ATOM 1463 N N . SER A 1 191 ? -4.921 -6.704 -1.625 1.00 87.94 191 SER A N 1
ATOM 1464 C CA . SER A 1 191 ? -3.822 -5.906 -2.188 1.00 87.94 191 SER A CA 1
ATOM 1465 C C . SER A 1 191 ? -4.207 -4.441 -2.442 1.00 87.94 191 SER A C 1
ATOM 1467 O O . SER A 1 191 ? -3.351 -3.561 -2.330 1.00 87.94 191 SER A O 1
ATOM 1469 N N . ARG A 1 192 ? -5.488 -4.164 -2.739 1.00 90.31 192 ARG A N 1
ATOM 1470 C CA . ARG A 1 192 ? -6.015 -2.799 -2.893 1.00 90.31 192 ARG A CA 1
ATOM 1471 C C . ARG A 1 192 ? -6.068 -2.076 -1.554 1.00 90.31 192 ARG A C 1
ATOM 1473 O O . ARG A 1 192 ? -5.610 -0.941 -1.485 1.00 90.31 192 ARG A O 1
ATOM 1480 N N . TRP A 1 193 ? -6.511 -2.757 -0.495 1.00 93.81 193 TRP A N 1
ATOM 1481 C CA . TRP A 1 193 ? -6.453 -2.232 0.872 1.00 93.81 193 TRP A CA 1
ATOM 1482 C C . TRP A 1 193 ? -5.027 -1.873 1.275 1.00 93.81 193 TRP A C 1
ATOM 1484 O O . TRP A 1 193 ? -4.787 -0.769 1.748 1.00 93.81 193 TRP A O 1
ATOM 1494 N N . ARG A 1 194 ? -4.056 -2.749 0.992 1.00 91.31 194 ARG A N 1
ATOM 1495 C CA . ARG A 1 194 ? -2.638 -2.456 1.246 1.00 91.31 194 ARG A CA 1
ATOM 1496 C C . ARG A 1 194 ? -2.154 -1.199 0.516 1.00 91.31 194 ARG A C 1
ATOM 1498 O O . ARG A 1 194 ? -1.401 -0.412 1.080 1.00 91.31 194 ARG A O 1
ATOM 1505 N N . LYS A 1 195 ? -2.569 -1.001 -0.742 1.00 89.94 195 LYS A N 1
ATOM 1506 C CA . LYS A 1 195 ? -2.204 0.192 -1.523 1.00 89.94 195 LYS A CA 1
ATOM 1507 C C . LYS A 1 195 ? -2.878 1.456 -0.984 1.00 89.94 195 LYS A C 1
ATOM 1509 O O . LYS A 1 195 ? -2.205 2.474 -0.879 1.00 89.94 195 LYS A O 1
ATOM 1514 N N . TYR A 1 196 ? -4.160 1.379 -0.637 1.00 92.06 196 TYR A N 1
ATOM 1515 C CA . TYR A 1 196 ? -4.914 2.485 -0.052 1.00 92.06 196 TYR A CA 1
ATOM 1516 C C . TYR A 1 196 ? -4.337 2.906 1.302 1.00 92.06 196 TYR A C 1
ATOM 1518 O O . TYR A 1 196 ? -4.018 4.074 1.495 1.00 92.06 196 TYR A O 1
ATOM 1526 N N . LEU A 1 197 ? -4.098 1.950 2.203 1.00 92.69 197 LEU A N 1
ATOM 1527 C CA . LEU A 1 197 ? -3.549 2.229 3.527 1.00 92.69 197 LEU A CA 1
ATOM 1528 C C . LEU A 1 197 ? -2.151 2.855 3.445 1.00 92.69 197 LEU A C 1
ATOM 1530 O O . LEU A 1 197 ? -1.868 3.790 4.183 1.00 92.69 197 LEU A O 1
ATOM 1534 N N . LYS A 1 198 ? -1.323 2.481 2.457 1.00 87.81 198 LYS A N 1
ATOM 1535 C CA . LYS A 1 198 ? -0.058 3.194 2.196 1.00 87.81 198 LYS A CA 1
ATOM 1536 C C . LYS A 1 198 ? -0.260 4.711 2.015 1.00 87.81 198 LYS A C 1
ATOM 1538 O O . LYS A 1 198 ? 0.587 5.474 2.466 1.00 87.81 198 LYS A O 1
ATOM 1543 N N . ASN A 1 199 ? -1.355 5.142 1.384 1.00 86.81 199 ASN A N 1
ATOM 1544 C CA . ASN A 1 199 ? -1.668 6.563 1.214 1.00 86.81 199 ASN A CA 1
ATOM 1545 C C . ASN A 1 199 ? -2.187 7.201 2.513 1.00 86.81 199 ASN A C 1
ATOM 1547 O O . ASN A 1 199 ? -1.813 8.333 2.798 1.00 86.81 199 ASN A O 1
ATOM 1551 N N . VAL A 1 200 ? -2.979 6.472 3.314 1.00 88.06 200 VAL A N 1
ATOM 1552 C CA . VAL A 1 200 ? -3.510 6.935 4.618 1.00 88.06 200 VAL A CA 1
ATOM 1553 C C . VAL A 1 200 ? -2.387 7.314 5.593 1.00 88.06 200 VAL A C 1
ATOM 1555 O O . VAL A 1 200 ? -2.512 8.279 6.343 1.00 88.06 200 VAL A O 1
ATOM 1558 N N . TYR A 1 201 ? -1.267 6.583 5.566 1.00 82.56 201 TYR A N 1
ATOM 1559 C CA . TYR A 1 201 ? -0.082 6.928 6.363 1.00 82.56 201 TYR A CA 1
ATOM 1560 C C . TYR A 1 201 ? 0.617 8.222 5.919 1.00 82.56 201 TYR A C 1
ATOM 1562 O O . TYR A 1 201 ? 1.309 8.832 6.728 1.00 82.56 201 TYR A O 1
ATOM 1570 N N . GLY A 1 202 ? 0.486 8.636 4.653 1.00 79.06 202 GLY A N 1
ATOM 1571 C CA . GLY A 1 202 ? 1.177 9.820 4.133 1.00 79.06 202 GLY A CA 1
ATOM 1572 C C . GLY A 1 202 ? 0.893 11.063 4.981 1.00 79.06 202 GLY A C 1
ATOM 1573 O O . GLY A 1 202 ? -0.242 11.254 5.425 1.00 79.06 202 GLY A O 1
ATOM 1574 N N . ALA A 1 203 ? 1.923 11.878 5.231 1.00 63.41 203 ALA A N 1
ATOM 1575 C CA . ALA A 1 203 ? 1.853 13.026 6.139 1.00 63.41 203 ALA A CA 1
ATOM 1576 C C . ALA A 1 203 ? 0.714 13.997 5.771 1.00 63.41 203 ALA A C 1
ATOM 1578 O O . ALA A 1 203 ? -0.037 14.386 6.659 1.00 63.41 203 ALA A O 1
ATOM 1579 N N . ASP A 1 204 ? 0.498 14.233 4.473 1.00 69.31 204 ASP A N 1
ATOM 1580 C CA . ASP A 1 204 ? -0.450 15.230 3.947 1.00 69.31 204 ASP A CA 1
ATOM 1581 C C . ASP A 1 204 ? -1.860 14.678 3.644 1.00 69.31 204 ASP A C 1
ATOM 1583 O O . ASP A 1 204 ? -2.620 15.273 2.887 1.00 69.31 204 ASP A O 1
ATOM 1587 N N . ASN A 1 205 ? -2.226 13.510 4.187 1.00 75.88 205 ASN A N 1
ATOM 1588 C CA . ASN A 1 205 ? -3.482 12.819 3.852 1.00 75.88 205 ASN A CA 1
ATOM 1589 C C . ASN A 1 205 ? -4.463 12.708 5.032 1.00 75.88 205 ASN A C 1
ATOM 1591 O O . ASN A 1 205 ? -5.089 11.663 5.222 1.00 75.88 205 ASN A O 1
ATOM 1595 N N . GLU A 1 206 ? -4.639 13.778 5.810 1.00 76.75 206 GLU A N 1
ATOM 1596 C CA . GLU A 1 206 ? -5.566 13.808 6.958 1.00 76.75 206 GLU A CA 1
ATOM 1597 C C . GLU A 1 206 ? -6.999 13.409 6.573 1.00 76.75 206 GLU A C 1
ATOM 1599 O O . GLU A 1 206 ? -7.582 12.529 7.206 1.00 76.75 206 GLU A O 1
ATOM 1604 N N . ASN A 1 207 ? -7.514 13.935 5.457 1.00 83.62 207 ASN A N 1
ATOM 1605 C CA . ASN A 1 207 ? -8.832 13.572 4.925 1.00 83.62 207 ASN A CA 1
ATOM 1606 C C . ASN A 1 207 ? -8.995 12.051 4.748 1.00 83.62 207 ASN A C 1
ATOM 1608 O O . ASN A 1 207 ? -10.023 11.480 5.100 1.00 83.62 207 ASN A O 1
ATOM 1612 N N . HIS A 1 208 ? -7.963 11.354 4.260 1.00 87.25 208 HIS A N 1
ATOM 1613 C CA . HIS A 1 208 ? -8.036 9.906 4.053 1.00 87.25 208 HIS A CA 1
ATOM 1614 C C . HIS A 1 208 ? -8.043 9.117 5.369 1.00 87.25 208 HIS A C 1
ATOM 1616 O O . HIS A 1 208 ? -8.592 8.014 5.395 1.00 87.25 208 HIS A O 1
ATOM 1622 N N . ARG A 1 209 ? -7.466 9.659 6.451 1.00 89.12 209 ARG A N 1
ATOM 1623 C CA . ARG A 1 209 ? -7.532 9.055 7.792 1.00 89.12 209 ARG A CA 1
ATOM 1624 C C . ARG A 1 209 ? -8.965 9.121 8.322 1.00 89.12 209 ARG A C 1
ATOM 1626 O O . ARG A 1 209 ? -9.498 8.089 8.723 1.00 89.12 209 ARG A O 1
ATOM 1633 N N . SER A 1 210 ? -9.617 10.278 8.190 1.00 88.94 210 SER A N 1
ATOM 1634 C CA . SER A 1 210 ? -11.039 10.464 8.521 1.00 88.94 210 SER A CA 1
ATOM 1635 C C . SER A 1 210 ? -11.951 9.578 7.672 1.00 88.94 210 SER A C 1
ATOM 1637 O O . SER A 1 210 ? -12.862 8.943 8.199 1.00 88.94 210 SER A O 1
ATOM 1639 N N . TYR A 1 211 ? -11.682 9.459 6.365 1.00 90.50 211 TYR A N 1
ATOM 1640 C CA . TYR A 1 211 ? -12.466 8.597 5.473 1.00 90.50 211 TYR A CA 1
ATOM 1641 C C . TYR A 1 211 ? -12.368 7.124 5.846 1.00 90.50 211 TYR A C 1
ATOM 1643 O O . TYR A 1 211 ? -13.379 6.421 5.842 1.00 90.50 211 TYR A O 1
ATOM 1651 N N . LEU A 1 212 ? -11.164 6.662 6.189 1.00 93.44 212 LEU A N 1
ATOM 1652 C CA . LEU A 1 212 ? -10.959 5.307 6.676 1.00 93.44 212 LEU A CA 1
ATOM 1653 C C . LEU A 1 212 ? -11.719 5.073 7.985 1.00 93.44 212 LEU A C 1
ATOM 1655 O O . LEU A 1 212 ? -12.450 4.091 8.077 1.00 93.44 212 LEU A O 1
ATOM 1659 N N . ALA A 1 213 ? -11.553 5.947 8.979 1.00 93.75 213 ALA A N 1
ATOM 1660 C CA . ALA A 1 213 ? -12.159 5.762 10.295 1.00 93.75 213 ALA A CA 1
ATOM 1661 C C . ALA A 1 213 ? -13.697 5.770 10.223 1.00 93.75 213 ALA A C 1
ATOM 1663 O O . ALA A 1 213 ? -14.342 4.845 10.717 1.00 93.75 213 ALA A O 1
ATOM 1664 N N . ASN A 1 214 ? -14.281 6.722 9.489 1.00 93.75 214 ASN A N 1
ATOM 1665 C CA . ASN A 1 214 ? -15.723 6.768 9.248 1.00 93.75 214 ASN A CA 1
ATOM 1666 C C . ASN A 1 214 ? -16.234 5.517 8.509 1.00 93.75 214 ASN A C 1
ATOM 1668 O O . ASN A 1 214 ? -17.254 4.938 8.892 1.00 93.75 214 ASN A O 1
ATOM 1672 N N . TYR A 1 215 ? -15.505 5.053 7.486 1.00 94.38 215 TYR A N 1
ATOM 1673 C CA . TYR A 1 215 ? -15.836 3.803 6.801 1.00 94.38 215 TYR A CA 1
ATOM 1674 C C . TYR A 1 215 ? -15.826 2.611 7.765 1.00 94.38 215 TYR A C 1
ATOM 1676 O O . TYR A 1 215 ? -16.727 1.776 7.693 1.00 94.38 215 TYR A O 1
ATOM 1684 N N . LEU A 1 216 ? -14.834 2.515 8.656 1.00 95.88 216 LEU A N 1
ATOM 1685 C CA . LEU A 1 216 ? -14.736 1.425 9.627 1.00 95.88 216 LEU A CA 1
ATOM 1686 C C . LEU A 1 216 ? -15.916 1.440 10.602 1.00 95.88 216 LEU A C 1
ATOM 1688 O O . LEU A 1 216 ? -16.545 0.396 10.764 1.00 95.88 216 LEU A O 1
ATOM 1692 N N . CYS A 1 217 ? -16.283 2.608 11.143 1.00 95.88 217 CYS A N 1
ATOM 1693 C CA . CYS A 1 217 ? -17.491 2.781 11.956 1.00 95.88 217 CYS A CA 1
ATOM 1694 C C . CYS A 1 217 ? -18.743 2.282 11.218 1.00 95.88 217 CYS A C 1
ATOM 1696 O O . CYS A 1 217 ? -19.460 1.394 11.682 1.00 95.88 217 CYS A O 1
ATOM 1698 N N . GLY A 1 218 ? -18.987 2.818 10.017 1.00 95.00 218 GLY A N 1
ATOM 1699 C CA . GLY A 1 218 ? -20.188 2.507 9.245 1.00 95.00 218 GLY A CA 1
ATOM 1700 C C . GLY A 1 218 ? -20.231 1.068 8.727 1.00 95.00 218 GLY A C 1
ATOM 1701 O O . GLY A 1 218 ? -21.313 0.511 8.544 1.00 95.00 218 GLY A O 1
ATOM 1702 N N . ASN A 1 219 ? -19.077 0.456 8.459 1.00 95.44 219 ASN A N 1
ATOM 1703 C CA . ASN A 1 219 ? -18.998 -0.943 8.063 1.00 95.44 219 ASN A CA 1
ATOM 1704 C C . ASN A 1 219 ? -19.249 -1.870 9.255 1.00 95.44 219 ASN A C 1
ATOM 1706 O O . ASN A 1 219 ? -20.058 -2.783 9.127 1.00 95.44 219 ASN A O 1
ATOM 1710 N N . TRP A 1 220 ? -18.607 -1.610 10.398 1.00 96.75 220 TRP A N 1
ATOM 1711 C CA . TRP A 1 220 ? -18.764 -2.411 11.609 1.00 96.75 220 TRP A CA 1
ATOM 1712 C C . TRP A 1 220 ? -20.218 -2.433 12.089 1.00 96.75 220 TRP A C 1
ATOM 1714 O O . TRP A 1 220 ? -20.796 -3.512 12.213 1.00 96.75 220 TRP A O 1
ATOM 1724 N N . ASN A 1 221 ? -20.834 -1.254 12.231 1.00 96.12 221 ASN A N 1
ATOM 1725 C CA . ASN A 1 221 ? -22.208 -1.094 12.729 1.00 96.12 221 ASN A CA 1
ATOM 1726 C C . ASN A 1 221 ? -23.268 -1.682 11.787 1.00 96.12 221 ASN A C 1
ATOM 1728 O O . ASN A 1 221 ? -24.411 -1.881 12.180 1.00 96.12 221 ASN A O 1
ATOM 1732 N N . ARG A 1 222 ? -22.911 -1.963 10.527 1.00 95.69 222 ARG A N 1
ATOM 1733 C CA . ARG A 1 222 ? -23.807 -2.622 9.566 1.00 95.69 222 ARG A CA 1
ATOM 1734 C C . ARG A 1 222 ? -23.751 -4.145 9.655 1.00 95.69 222 ARG A C 1
ATOM 1736 O O . ARG A 1 222 ? -24.695 -4.802 9.226 1.00 95.69 222 ARG A O 1
ATOM 1743 N N . THR A 1 223 ? -22.636 -4.707 10.117 1.00 94.38 223 THR A N 1
ATOM 1744 C CA . THR A 1 223 ? -22.378 -6.155 10.066 1.00 94.38 223 THR A CA 1
ATOM 1745 C C . THR A 1 223 ? -22.366 -6.833 11.432 1.00 94.38 223 THR A C 1
ATOM 1747 O O . THR A 1 223 ? -22.379 -8.060 11.468 1.00 94.38 223 THR A O 1
ATOM 1750 N N . HIS A 1 224 ? -22.342 -6.072 12.527 1.00 94.88 224 HIS A N 1
ATOM 1751 C CA . HIS A 1 224 ? -22.285 -6.586 13.897 1.00 94.88 224 HIS A CA 1
ATOM 1752 C C . HIS A 1 224 ? -23.453 -6.071 14.740 1.00 94.88 224 HIS A C 1
ATOM 1754 O O . HIS A 1 224 ? -24.012 -5.016 14.454 1.00 94.88 224 HIS A O 1
ATOM 1760 N N . GLU A 1 225 ? -23.814 -6.834 15.773 1.00 94.06 225 GLU A N 1
ATOM 1761 C CA . GLU A 1 225 ? -24.897 -6.483 16.699 1.00 94.06 225 GLU A CA 1
ATOM 1762 C C . GLU A 1 225 ? -24.475 -5.389 17.687 1.00 94.06 225 GLU A C 1
ATOM 1764 O O . GLU A 1 225 ? -25.233 -4.449 17.903 1.00 94.06 225 GLU A O 1
ATOM 1769 N N . THR A 1 226 ? -23.265 -5.485 18.248 1.00 95.75 226 THR A N 1
ATOM 1770 C CA . THR A 1 226 ? -22.695 -4.452 19.124 1.00 95.75 226 THR A CA 1
ATOM 1771 C C . THR A 1 226 ? -22.020 -3.377 18.281 1.00 95.75 226 THR A C 1
ATOM 1773 O O . THR A 1 226 ? -21.051 -3.668 17.563 1.00 95.75 226 THR A O 1
ATOM 1776 N N . ALA A 1 227 ? -22.511 -2.140 18.364 1.00 96.06 227 ALA A N 1
ATOM 1777 C CA . ALA A 1 227 ? -21.946 -1.046 17.590 1.00 96.06 227 ALA A CA 1
ATOM 1778 C C . ALA A 1 227 ? -20.582 -0.606 18.149 1.00 96.06 227 ALA A C 1
ATOM 1780 O O . ALA A 1 227 ? -20.263 -0.810 19.321 1.00 96.06 227 ALA A O 1
ATOM 1781 N N . VAL A 1 228 ? -19.767 -0.008 17.285 1.00 97.62 228 VAL A N 1
ATOM 1782 C CA . VAL A 1 228 ? -18.556 0.721 17.652 1.00 97.62 228 VAL A CA 1
ATOM 1783 C C . VAL A 1 228 ? -18.895 2.201 17.817 1.00 97.62 228 VAL A C 1
ATOM 1785 O O . VAL A 1 228 ? -19.565 2.789 16.961 1.00 97.62 228 VAL A O 1
ATOM 1788 N N . GLU A 1 229 ? -18.430 2.785 18.920 1.00 96.81 229 GLU A N 1
ATOM 1789 C CA . GLU A 1 229 ? -18.647 4.192 19.272 1.00 96.81 229 GLU A CA 1
ATOM 1790 C C . GLU A 1 229 ? -17.444 5.064 18.901 1.00 96.81 229 GLU A C 1
ATOM 1792 O O . GLU A 1 229 ? -17.609 6.179 18.417 1.00 96.81 229 GLU A O 1
ATOM 1797 N N . ASN A 1 230 ? -16.226 4.549 19.077 1.00 97.12 230 ASN A N 1
ATOM 1798 C CA . ASN A 1 230 ? -14.985 5.255 18.758 1.00 97.12 230 ASN A CA 1
ATOM 1799 C C . ASN A 1 230 ? -14.010 4.304 18.059 1.00 97.12 230 ASN A C 1
ATOM 1801 O O . ASN A 1 230 ? -13.852 3.158 18.485 1.00 97.12 230 ASN A O 1
ATOM 1805 N N . VAL A 1 231 ? -13.365 4.779 16.993 1.00 97.44 231 VAL A N 1
ATOM 1806 C CA . VAL A 1 231 ? -12.286 4.083 16.292 1.00 97.44 231 VAL A CA 1
ATOM 1807 C C . VAL A 1 231 ? -11.006 4.912 16.344 1.00 97.44 231 VAL A C 1
ATOM 1809 O O . VAL A 1 231 ? -10.921 5.981 15.737 1.00 97.44 231 VAL A O 1
ATOM 1812 N N . THR A 1 232 ? -9.964 4.344 16.947 1.00 97.38 232 THR A N 1
ATOM 1813 C CA . THR A 1 232 ? -8.603 4.882 16.901 1.00 97.38 232 THR A CA 1
ATOM 1814 C C . THR A 1 232 ? -7.735 4.035 15.979 1.00 97.38 232 THR A C 1
ATOM 1816 O O . THR A 1 232 ? -7.565 2.828 16.173 1.00 97.38 232 THR A O 1
ATOM 1819 N N . VAL A 1 233 ? -7.177 4.651 14.937 1.00 96.12 233 VAL A N 1
ATOM 1820 C CA . VAL A 1 233 ? -6.335 3.965 13.953 1.00 96.12 233 VAL A CA 1
ATOM 1821 C C . VAL A 1 233 ? -4.870 4.230 14.255 1.00 96.12 233 VAL A C 1
ATOM 1823 O O . VAL A 1 233 ? -4.408 5.367 14.204 1.00 96.12 233 VAL A O 1
ATOM 1826 N N . TYR A 1 234 ? -4.117 3.157 14.457 1.00 96.12 234 TYR A N 1
ATOM 1827 C CA . TYR A 1 234 ? -2.675 3.177 14.646 1.00 96.12 234 TYR A CA 1
ATOM 1828 C C . TYR A 1 234 ? -1.954 2.570 13.445 1.00 96.12 234 TYR A C 1
ATOM 1830 O O . TYR A 1 234 ? -2.439 1.632 12.800 1.00 96.12 234 TYR A O 1
ATOM 1838 N N . GLN A 1 235 ? -0.742 3.059 13.190 1.00 94.44 235 GLN A N 1
ATOM 1839 C CA . GLN A 1 235 ? 0.250 2.324 12.417 1.00 94.44 235 GLN A CA 1
ATOM 1840 C C . GLN A 1 235 ? 1.411 1.923 13.319 1.00 94.44 235 GLN A C 1
ATOM 1842 O O . GLN A 1 235 ? 2.103 2.776 13.868 1.00 94.44 235 GLN A O 1
ATOM 1847 N N . ALA A 1 236 ? 1.641 0.619 13.406 1.00 95.56 236 ALA A N 1
ATOM 1848 C CA . ALA A 1 236 ? 2.776 0.043 14.099 1.00 95.56 236 ALA A CA 1
ATOM 1849 C C . ALA A 1 236 ? 3.864 -0.366 13.103 1.00 95.56 236 ALA A C 1
ATOM 1851 O O . ALA A 1 236 ? 3.589 -0.752 11.954 1.00 95.56 236 ALA A O 1
ATOM 1852 N N . TYR A 1 237 ? 5.116 -0.286 13.546 1.00 95.50 237 TYR A N 1
ATOM 1853 C CA . TYR A 1 237 ? 6.256 -0.742 12.772 1.00 95.50 237 TYR A CA 1
ATOM 1854 C C . TYR A 1 237 ? 7.314 -1.426 13.628 1.00 95.50 237 TYR A C 1
ATOM 1856 O O . TYR A 1 237 ? 7.530 -1.093 14.789 1.00 95.50 237 TYR A O 1
ATOM 1864 N N . GLU A 1 238 ? 8.052 -2.327 12.987 1.00 96.31 238 GLU A N 1
ATOM 1865 C CA . GLU A 1 238 ? 9.251 -2.948 13.536 1.00 96.31 238 GLU A CA 1
ATOM 1866 C C . GLU A 1 238 ? 10.347 -2.948 12.470 1.00 96.31 238 GLU A C 1
ATOM 1868 O O . GLU A 1 238 ? 10.148 -3.408 11.341 1.00 96.31 238 GLU A O 1
ATOM 1873 N N . ARG A 1 239 ? 11.517 -2.417 12.818 1.00 94.56 239 ARG A N 1
ATOM 1874 C CA . ARG A 1 239 ? 12.729 -2.441 12.002 1.00 94.56 239 ARG A CA 1
ATOM 1875 C C . ARG A 1 239 ? 13.653 -3.532 12.515 1.00 94.56 239 ARG A C 1
ATOM 1877 O O . ARG A 1 239 ? 14.086 -3.491 13.664 1.00 94.56 239 ARG A O 1
ATOM 1884 N N . THR A 1 240 ? 14.022 -4.454 11.635 1.00 92.81 240 THR A N 1
ATOM 1885 C CA . THR A 1 240 ? 14.907 -5.576 11.966 1.00 92.81 240 THR A CA 1
ATOM 1886 C C . THR A 1 240 ? 16.244 -5.485 11.246 1.00 92.81 240 THR A C 1
ATOM 1888 O O . THR A 1 240 ? 16.334 -5.005 10.116 1.00 92.81 240 THR A O 1
ATOM 1891 N N . ASN A 1 241 ? 17.296 -5.996 11.874 1.00 90.69 241 ASN A N 1
ATOM 1892 C CA . ASN A 1 241 ? 18.568 -6.224 11.205 1.00 90.69 241 ASN A CA 1
ATOM 1893 C C . ASN A 1 241 ? 18.440 -7.429 10.246 1.00 90.69 241 ASN A C 1
ATOM 1895 O O . ASN A 1 241 ? 18.018 -8.498 10.686 1.00 90.69 241 ASN A O 1
ATOM 1899 N N . PRO A 1 242 ? 18.815 -7.305 8.961 1.00 85.44 242 PRO A N 1
ATOM 1900 C CA . PRO A 1 242 ? 18.650 -8.387 7.990 1.00 85.44 242 PRO A CA 1
ATOM 1901 C C . PRO A 1 242 ? 19.589 -9.582 8.216 1.00 85.44 242 PRO A C 1
ATOM 1903 O O . PRO A 1 242 ? 19.300 -10.662 7.716 1.00 85.44 242 PRO A O 1
ATOM 1906 N N . TYR A 1 243 ? 20.699 -9.414 8.944 1.00 87.12 243 TYR A N 1
ATOM 1907 C CA . TYR A 1 243 ? 21.722 -10.456 9.102 1.00 87.12 243 TYR A CA 1
ATOM 1908 C C . TYR A 1 243 ? 21.494 -11.349 10.319 1.00 87.12 243 TYR A C 1
ATOM 1910 O O . TYR A 1 243 ? 21.681 -12.558 10.238 1.00 87.12 243 TYR A O 1
ATOM 1918 N N . ASN A 1 244 ? 21.099 -10.765 11.451 1.00 91.44 244 ASN A N 1
ATOM 1919 C CA . ASN A 1 244 ? 20.883 -11.503 12.700 1.00 91.44 244 ASN A CA 1
ATOM 1920 C C . ASN A 1 244 ? 19.409 -11.514 13.151 1.00 91.44 244 ASN A C 1
ATOM 1922 O O . ASN A 1 244 ? 19.092 -12.140 14.157 1.00 91.44 244 ASN A O 1
ATOM 1926 N N . GLY A 1 245 ? 18.516 -10.811 12.443 1.00 87.06 245 GLY A N 1
ATOM 1927 C CA . GLY A 1 245 ? 17.088 -10.742 12.760 1.00 87.06 245 GLY A CA 1
ATOM 1928 C C . GLY A 1 245 ? 16.732 -9.902 13.990 1.00 87.06 245 GLY A C 1
ATOM 1929 O O . GLY A 1 245 ? 15.560 -9.848 14.351 1.00 87.06 245 GLY A O 1
ATOM 1930 N N . SER A 1 246 ? 17.696 -9.240 14.639 1.00 92.94 246 SER A N 1
ATOM 1931 C CA . SER A 1 246 ? 17.436 -8.485 15.867 1.00 92.94 246 SER A CA 1
ATOM 1932 C C . SER A 1 246 ? 16.555 -7.263 15.601 1.00 92.94 246 SER A C 1
ATOM 1934 O O . SER A 1 246 ? 16.779 -6.531 14.630 1.00 92.94 246 SER A O 1
ATOM 1936 N N . VAL A 1 247 ? 15.609 -6.989 16.499 1.00 94.81 247 VAL A N 1
ATOM 1937 C CA . VAL A 1 247 ? 14.820 -5.751 16.475 1.00 94.81 247 VAL A CA 1
ATOM 1938 C C . VAL A 1 247 ? 15.737 -4.572 16.795 1.00 94.81 247 VAL A C 1
ATOM 1940 O O . VAL A 1 247 ? 16.413 -4.562 17.819 1.00 94.81 247 VAL A O 1
ATOM 1943 N N . GLN A 1 248 ? 15.799 -3.599 15.888 1.00 94.00 248 GLN A N 1
ATOM 1944 C CA . GLN A 1 248 ? 16.575 -2.367 16.058 1.00 94.00 248 GLN A CA 1
ATOM 1945 C C . GLN A 1 248 ? 15.711 -1.224 16.590 1.00 94.00 248 GLN A C 1
ATOM 1947 O O . GLN A 1 248 ? 16.191 -0.389 17.347 1.00 94.00 248 GLN A O 1
ATOM 1952 N N . ALA A 1 249 ? 14.452 -1.169 16.156 1.00 94.25 249 ALA A N 1
ATOM 1953 C CA . ALA A 1 249 ? 13.478 -0.179 16.589 1.00 94.25 249 ALA A CA 1
ATOM 1954 C C . ALA A 1 249 ? 12.070 -0.734 16.379 1.00 94.25 249 ALA A C 1
ATOM 1956 O O . ALA A 1 249 ? 11.813 -1.377 15.360 1.00 94.25 249 ALA A O 1
ATOM 1957 N N . ALA A 1 250 ? 11.163 -0.450 17.303 1.00 94.62 250 ALA A N 1
ATOM 1958 C CA . ALA A 1 250 ? 9.741 -0.715 17.160 1.00 94.62 250 ALA A CA 1
ATOM 1959 C C . ALA A 1 250 ? 8.972 0.429 17.816 1.00 94.62 250 ALA A C 1
ATOM 1961 O O . ALA A 1 250 ? 9.406 0.936 18.850 1.00 94.62 250 ALA A O 1
ATOM 1962 N N . ASN A 1 251 ? 7.883 0.862 17.190 1.00 95.00 251 ASN A N 1
ATOM 1963 C CA . ASN A 1 251 ? 6.962 1.826 17.781 1.00 95.00 251 ASN A CA 1
ATOM 1964 C C . ASN A 1 251 ? 5.599 1.733 17.094 1.00 95.00 251 ASN A C 1
ATOM 1966 O O . ASN A 1 251 ? 5.488 1.215 15.977 1.00 95.00 251 ASN A O 1
ATOM 1970 N N . ASP A 1 252 ? 4.601 2.332 17.719 1.00 94.56 252 ASP A N 1
ATOM 1971 C CA . ASP A 1 252 ? 3.331 2.666 17.098 1.00 94.56 252 ASP A CA 1
ATOM 1972 C C . ASP A 1 252 ? 3.127 4.183 17.077 1.00 94.56 252 ASP A C 1
ATOM 1974 O O . ASP A 1 252 ? 3.777 4.948 17.792 1.00 94.56 252 ASP A O 1
ATOM 1978 N N . PHE A 1 253 ? 2.289 4.625 16.146 1.00 92.88 253 PHE A N 1
ATOM 1979 C CA . PHE A 1 253 ? 1.850 6.006 16.067 1.00 92.88 253 PHE A CA 1
ATOM 1980 C C . PHE A 1 253 ? 0.356 6.026 15.809 1.00 92.88 253 PHE A C 1
ATOM 1982 O O . PHE A 1 253 ? -0.138 5.353 14.895 1.00 92.88 253 PHE A O 1
ATOM 1989 N N . GLU A 1 254 ? -0.343 6.829 16.595 1.00 94.88 254 GLU A N 1
ATOM 1990 C CA . GLU A 1 254 ? -1.732 7.163 16.343 1.00 94.88 254 GLU A CA 1
ATOM 1991 C C . GLU A 1 254 ? -1.835 8.007 15.071 1.00 94.88 254 GLU A C 1
ATOM 1993 O O . GLU A 1 254 ? -1.088 8.968 14.878 1.00 94.88 254 GLU A O 1
ATOM 1998 N N . LEU A 1 255 ? -2.730 7.613 14.168 1.00 92.50 255 LEU A N 1
ATOM 1999 C CA . LEU A 1 255 ? -3.007 8.350 12.938 1.00 92.50 255 LEU A CA 1
ATOM 2000 C C . LEU A 1 255 ? -4.232 9.246 13.090 1.00 92.50 255 LEU A C 1
ATOM 2002 O O . LEU A 1 255 ? -4.244 10.348 12.542 1.00 92.50 255 LEU A O 1
ATOM 2006 N N . ILE A 1 256 ? -5.267 8.733 13.754 1.00 92.44 256 ILE A N 1
ATOM 2007 C CA . ILE A 1 256 ? -6.528 9.427 14.004 1.00 92.44 256 ILE A CA 1
ATOM 2008 C C . ILE A 1 256 ? -7.305 8.714 15.113 1.00 92.44 256 ILE A C 1
ATOM 2010 O O . ILE A 1 256 ? -7.369 7.483 15.126 1.00 92.44 256 ILE A O 1
ATOM 2014 N N . GLU A 1 257 ? -7.939 9.494 15.977 1.00 94.19 257 GLU A N 1
ATOM 2015 C CA . GLU A 1 257 ? -9.05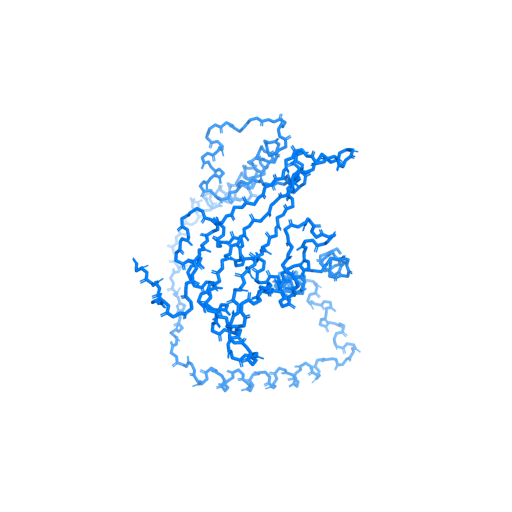2 9.078 16.827 1.00 94.19 257 GLU A CA 1
ATOM 2016 C C . GLU A 1 257 ? -10.349 9.657 16.247 1.00 94.19 257 GLU A C 1
ATOM 2018 O O . GLU A 1 257 ? -10.392 10.827 15.853 1.00 94.19 257 GLU A O 1
ATOM 2023 N N . TYR A 1 258 ? -11.389 8.831 16.128 1.00 93.25 258 TYR A N 1
ATOM 2024 C CA . TYR A 1 258 ? -12.633 9.210 15.467 1.00 93.25 258 TYR A CA 1
ATOM 2025 C C . TYR A 1 258 ? -13.852 8.692 16.226 1.00 93.25 258 TYR A C 1
ATOM 2027 O O . TYR A 1 258 ? -14.053 7.485 16.359 1.00 93.25 258 TYR A O 1
ATOM 2035 N N . ASP A 1 259 ? -14.705 9.617 16.657 1.00 94.50 259 ASP A N 1
ATOM 2036 C CA . ASP A 1 259 ? -16.036 9.317 17.180 1.00 94.50 259 ASP A CA 1
ATOM 2037 C C . ASP A 1 259 ? -16.970 8.948 16.018 1.00 94.50 259 ASP A C 1
ATOM 2039 O O . ASP A 1 259 ? -17.136 9.719 15.069 1.00 94.50 259 ASP A O 1
ATOM 2043 N N . CYS A 1 260 ? -17.595 7.774 16.085 1.00 92.88 260 CYS A N 1
ATOM 2044 C CA . CYS A 1 260 ? -18.482 7.259 15.047 1.00 92.88 260 CYS A CA 1
ATOM 2045 C C . CYS A 1 260 ? -19.789 8.057 14.897 1.00 92.88 260 CYS A C 1
ATOM 2047 O O . CYS A 1 260 ? -20.462 7.929 13.872 1.00 92.88 260 CYS A O 1
ATOM 2049 N N . SER A 1 261 ? -20.138 8.892 15.879 1.00 88.06 261 SER A N 1
ATOM 2050 C CA . SER A 1 261 ? -21.207 9.895 15.791 1.00 88.06 261 SER A CA 1
ATOM 2051 C C . SER A 1 261 ? -20.738 11.231 15.190 1.00 88.06 261 SER A C 1
ATOM 2053 O O . SER A 1 261 ? -21.557 12.096 14.866 1.00 88.06 261 SER A O 1
ATOM 2055 N N . GLY A 1 262 ? -19.424 11.400 15.025 1.00 75.12 262 GLY A N 1
ATOM 2056 C CA . GLY A 1 262 ? -18.785 12.608 14.527 1.00 75.12 262 GLY A CA 1
ATOM 2057 C C . GLY A 1 262 ? -19.102 12.917 13.064 1.00 75.12 262 GLY A C 1
ATOM 2058 O O . GLY A 1 262 ? -19.469 12.056 12.261 1.00 75.12 262 GLY A O 1
ATOM 2059 N N . ALA A 1 263 ? -18.932 14.186 12.688 1.00 69.25 263 ALA A N 1
ATOM 2060 C CA . ALA A 1 263 ? -19.119 14.614 11.308 1.00 69.25 263 ALA A CA 1
ATOM 2061 C C . ALA A 1 263 ? -18.107 13.927 10.376 1.00 69.25 263 ALA A C 1
ATOM 2063 O O . ALA A 1 263 ? -16.943 13.697 10.718 1.00 69.25 263 ALA A O 1
ATOM 2064 N N . PHE A 1 264 ? -18.545 13.614 9.160 1.00 68.62 264 PHE A N 1
ATOM 2065 C CA . PHE A 1 264 ? -17.647 13.166 8.106 1.00 68.62 264 PHE A CA 1
ATOM 2066 C C . PHE A 1 264 ? -16.839 14.368 7.603 1.00 68.62 264 PHE A C 1
ATOM 2068 O O . PHE A 1 264 ? -17.369 15.226 6.899 1.00 68.62 264 PHE A O 1
ATOM 2075 N N . VAL A 1 265 ? -15.570 14.465 8.005 1.00 63.16 265 VAL A N 1
ATOM 2076 C CA . VAL A 1 265 ? -14.695 15.582 7.622 1.00 63.16 265 VAL A CA 1
ATOM 2077 C C . VAL A 1 265 ? -14.214 15.380 6.184 1.00 63.16 265 VAL A C 1
ATOM 2079 O O . VAL A 1 265 ? -13.246 14.660 5.955 1.00 63.16 265 VAL A O 1
ATOM 2082 N N . GLN A 1 266 ? -14.900 16.004 5.223 1.00 60.44 266 GLN A N 1
ATOM 2083 C CA . GLN A 1 266 ? -14.388 16.256 3.873 1.00 60.44 266 GLN A CA 1
ATOM 2084 C C . GLN A 1 266 ? -13.947 17.719 3.806 1.00 60.44 266 GLN A C 1
ATOM 2086 O O . GLN A 1 266 ? -14.754 18.582 3.478 1.00 60.44 266 GLN A O 1
ATOM 2091 N N . ASN A 1 267 ? -12.705 18.034 4.170 1.00 56.75 267 ASN A N 1
ATOM 2092 C CA . ASN A 1 267 ? -12.195 19.365 3.841 1.00 56.75 267 ASN A CA 1
ATOM 2093 C C . ASN A 1 267 ? -11.806 19.350 2.355 1.00 56.75 267 ASN A C 1
ATOM 2095 O O . ASN A 1 267 ? -10.973 18.528 1.963 1.00 56.75 267 ASN A O 1
ATOM 2099 N N . GLU A 1 268 ? -12.484 20.179 1.551 1.00 48.09 268 GLU A N 1
ATOM 2100 C CA . GLU A 1 268 ? -12.261 20.360 0.103 1.00 48.09 268 GLU A CA 1
ATOM 2101 C C . GLU A 1 268 ? -10.844 20.842 -0.233 1.00 48.09 268 GLU A C 1
ATOM 2103 O O . GLU A 1 268 ? -10.306 21.697 0.511 1.00 48.09 268 GLU A O 1
#

Foldseek 3Di:
DQLVVLVVCVVVPVPDCVSVCSVVVCPVVDDPVVVVVVVVVCVVVVVVVVVVVVVVVVVVVVVVVCVVVPDDDDDDDDPPDPDDDDDPVVVVVVVVCCCVVPVVVVLLVVLLVQLVCVLQPNDDDPPVSVVVCVVVVNRDNPCCPPDPRAQKQKAKFKWFQWPVRDTARLQQRHRTDLDDDPDRVVNAPDPVSVVLVVQLPDPPPLLSVLVVQLCSQVVSVVPDPTHTFKIWMKMKMWGADPPPRDTPDIDMDTSDIDGNVDDNDDDD